Protein 4AWX (pdb70)

B-factor: mean 47.93, std 13.75, range [23.46, 94.05]

Structure (mmCIF, N/CA/C/O backbone):
data_4AWX
#
_entry.id   4AWX
#
_cell.length_a   59.690
_cell.length_b   59.690
_cell.length_c   141.140
_cell.angle_alpha   90.00
_cell.angle_beta   90.00
_cell.angle_gamma   90.00
#
_symmetry.space_group_name_H-M   'P 43'
#
loop_
_entity.id
_entity.type
_entity.pdbx_description
1 polymer 'FERROUS IRON TRANSPORT PROTEIN B'
2 polymer 'FERROUS IRON TRANSPORT PROTEIN C'
3 non-polymer 'SULFATE ION'
4 non-polymer 'NICKEL (II) ION'
5 water water
#
loop_
_atom_site.group_PDB
_atom_site.id
_atom_site.type_symbol
_atom_site.label_atom_id
_atom_site.label_alt_id
_atom_site.label_comp_id
_atom_site.label_asym_id
_atom_site.label_entity_id
_atom_site.label_seq_id
_atom_site.pdbx_PDB_ins_code
_atom_site.Cartn_x
_atom_site.Cartn_y
_atom_site.Cartn_z
_atom_site.occupancy
_atom_site.B_iso_or_equiv
_atom_site.auth_seq_id
_atom_site.auth_comp_id
_atom_site.auth_asym_id
_atom_site.auth_atom_id
_atom_site.pdbx_PDB_model_num
ATOM 1 N N . GLN A 1 2 ? -15.776 -19.933 -1.239 1.00 76.51 2 GLN A N 1
ATOM 2 C CA . GLN A 1 2 ? -14.913 -21.067 -0.802 1.00 75.42 2 GLN A CA 1
ATOM 3 C C . GLN A 1 2 ? -13.396 -20.837 -0.552 1.00 72.83 2 GLN A C 1
ATOM 4 O O . GLN A 1 2 ? -12.779 -21.668 0.116 1.00 72.68 2 GLN A O 1
ATOM 10 N N . LYS A 1 3 ? -12.791 -19.723 -0.997 1.00 69.64 3 LYS A N 1
ATOM 11 C CA . LYS A 1 3 ? -11.368 -19.500 -0.693 1.00 67.17 3 LYS A CA 1
ATOM 12 C C . LYS A 1 3 ? -11.082 -18.813 0.660 1.00 64.31 3 LYS A C 1
ATOM 13 O O . LYS A 1 3 ? -11.778 -17.876 1.105 1.00 63.66 3 LYS A O 1
ATOM 19 N N . LEU A 1 4 ? -10.044 -19.334 1.309 1.00 59.68 4 LEU A N 1
ATOM 20 C CA . LEU A 1 4 ? -9.603 -18.847 2.605 1.00 54.92 4 LEU A CA 1
ATOM 21 C C . LEU A 1 4 ? -8.086 -18.664 2.577 1.00 51.29 4 LEU A C 1
ATOM 22 O O . LEU A 1 4 ? -7.354 -19.563 2.155 1.00 49.36 4 LEU A O 1
ATOM 27 N N . THR A 1 5 ? -7.614 -17.497 2.997 1.00 48.49 5 THR A N 1
ATOM 28 C CA . THR A 1 5 ? -6.172 -17.255 3.027 1.00 45.35 5 THR A CA 1
ATOM 29 C C . THR A 1 5 ? -5.713 -17.324 4.476 1.00 43.01 5 THR A C 1
ATOM 30 O O . THR A 1 5 ? -6.254 -16.637 5.346 1.00 42.79 5 THR A O 1
ATOM 34 N N . VAL A 1 6 ? -4.727 -18.183 4.725 1.00 40.54 6 VAL A N 1
ATOM 35 C CA . VAL A 1 6 ? -4.185 -18.383 6.067 1.00 36.73 6 VAL A CA 1
ATOM 36 C C . VAL A 1 6 ? -2.689 -18.094 6.168 1.00 36.40 6 VAL A C 1
ATOM 37 O O . VAL A 1 6 ? -1.889 -18.594 5.377 1.00 34.40 6 VAL A O 1
ATOM 41 N N . GLY A 1 7 ? -2.324 -17.271 7.149 1.00 35.37 7 GLY A N 1
ATOM 42 C CA . GLY A 1 7 ? -0.928 -16.941 7.368 1.00 33.59 7 GLY A CA 1
ATOM 43 C C . GLY A 1 7 ? -0.355 -17.911 8.379 1.00 31.94 7 GLY A C 1
ATOM 44 O O . GLY A 1 7 ? -1.054 -18.306 9.303 1.00 32.94 7 GLY A O 1
ATOM 45 N N . LEU A 1 8 ? 0.899 -18.310 8.205 1.00 32.14 8 LEU A N 1
ATOM 46 C CA . LEU A 1 8 ? 1.540 -19.237 9.125 1.00 30.91 8 LEU A CA 1
ATOM 47 C C . LEU A 1 8 ? 2.701 -18.508 9.776 1.00 30.84 8 LEU A C 1
ATOM 48 O O . LEU A 1 8 ? 3.648 -18.119 9.095 1.00 31.33 8 LEU A O 1
ATOM 53 N N . ILE A 1 9 ? 2.639 -18.350 11.095 1.00 30.45 9 ILE A N 1
ATOM 54 C CA . ILE A 1 9 ? 3.659 -17.612 11.819 1.00 29.17 9 ILE A CA 1
ATOM 55 C C . ILE A 1 9 ? 4.108 -18.244 13.141 1.00 29.32 9 ILE A C 1
ATOM 56 O O . ILE A 1 9 ? 3.317 -18.845 13.868 1.00 29.52 9 ILE A O 1
ATOM 61 N N . GLY A 1 10 ? 5.391 -18.085 13.448 1.00 29.49 10 GLY A N 1
ATOM 62 C CA . GLY A 1 10 ? 5.938 -18.628 14.676 1.00 30.20 10 GLY A CA 1
ATOM 63 C C . GLY A 1 10 ? 7.394 -18.246 14.857 1.00 32.03 10 GLY A C 1
ATOM 64 O O . GLY A 1 10 ? 8.004 -17.681 13.949 1.00 30.77 10 GLY A O 1
ATOM 65 N N . ASN A 1 11 ? 7.942 -18.544 16.034 1.00 31.99 11 ASN A N 1
ATOM 66 C CA . ASN A 1 11 ? 9.334 -18.247 16.349 1.00 32.22 11 ASN A CA 1
ATOM 67 C C . ASN A 1 11 ? 10.224 -19.081 15.455 1.00 34.55 11 ASN A C 1
ATOM 68 O O . ASN A 1 11 ? 9.780 -20.070 14.874 1.00 32.16 11 ASN A O 1
ATOM 73 N N . PRO A 1 12 ? 11.499 -18.685 15.319 1.00 35.61 12 PRO A N 1
ATOM 74 C CA . PRO A 1 12 ? 12.403 -19.480 14.487 1.00 37.03 12 PRO A CA 1
ATOM 75 C C . PRO A 1 12 ? 12.603 -20.809 15.226 1.00 37.03 12 PRO A C 1
ATOM 76 O O . PRO A 1 12 ? 12.485 -20.859 16.451 1.00 34.62 12 PRO A O 1
ATOM 80 N N . ASN A 1 13 ? 12.881 -21.878 14.492 1.00 38.40 13 ASN A N 1
ATOM 81 C CA . ASN A 1 13 ? 13.129 -23.185 15.079 1.00 39.73 13 ASN A CA 1
ATOM 82 C C . ASN A 1 13 ? 11.919 -23.693 15.923 1.00 38.11 13 ASN A C 1
ATOM 83 O O . ASN A 1 13 ? 12.073 -24.240 17.009 1.00 38.65 13 ASN A O 1
ATOM 88 N N . SER A 1 14 ? 10.756 -23.536 15.366 1.00 39.31 14 SER A N 1
ATOM 89 C CA . SER A 1 14 ? 9.571 -23.979 16.073 1.00 38.54 14 SER A CA 1
ATOM 90 C C . SER A 1 14 ? 8.791 -25.051 15.308 1.00 38.57 14 SER A C 1
ATOM 91 O O . SER A 1 14 ? 7.757 -25.516 15.775 1.00 39.32 14 SER A O 1
ATOM 94 N N . GLY A 1 15 ? 9.319 -25.458 14.179 1.00 40.25 15 GLY A N 1
ATOM 95 C CA . GLY A 1 15 ? 8.681 -26.493 13.400 1.00 40.40 15 GLY A CA 1
ATOM 96 C C . GLY A 1 15 ? 7.729 -25.914 12.349 1.00 40.74 15 GLY A C 1
ATOM 97 O O . GLY A 1 15 ? 6.943 -26.646 11.761 1.00 40.02 15 GLY A O 1
ATOM 98 N N . LYS A 1 16 ? 7.840 -24.614 12.133 1.00 39.73 16 LYS A N 1
ATOM 99 C CA . LYS A 1 16 ? 6.975 -23.956 11.169 1.00 38.19 16 LYS A CA 1
ATOM 100 C C . LYS A 1 16 ? 7.137 -24.493 9.741 1.00 38.55 16 LYS A C 1
ATOM 101 O O . LYS A 1 16 ? 6.141 -24.713 9.050 1.00 36.22 16 LYS A O 1
ATOM 107 N N . THR A 1 17 ? 8.373 -24.711 9.296 1.00 39.13 17 THR A N 1
ATOM 108 C CA . THR A 1 17 ? 8.575 -25.215 7.939 1.00 40.19 17 THR A CA 1
ATOM 109 C C . THR A 1 17 ? 8.009 -26.622 7.767 1.00 41.09 17 THR A C 1
ATOM 110 O O . THR A 1 17 ? 7.342 -26.905 6.777 1.00 41.33 17 THR A O 1
ATOM 114 N N . THR A 1 18 ? 8.273 -27.496 8.734 1.00 40.81 18 THR A N 1
ATOM 115 C CA . THR A 1 18 ? 7.762 -28.857 8.690 1.00 40.87 18 THR A CA 1
ATOM 116 C C . THR A 1 18 ? 6.235 -28.840 8.571 1.00 39.66 18 THR A C 1
ATOM 117 O O . THR A 1 18 ? 5.652 -29.577 7.770 1.00 39.57 18 THR A O 1
ATOM 121 N N . LEU A 1 19 ? 5.587 -28.003 9.376 1.00 37.78 19 LEU A N 1
ATOM 122 C CA . LEU A 1 19 ? 4.134 -27.930 9.348 1.00 35.51 19 LEU A CA 1
ATOM 123 C C . LEU A 1 19 ? 3.670 -27.409 8.004 1.00 35.07 19 LEU A C 1
ATOM 124 O O . LEU A 1 19 ? 2.622 -27.814 7.503 1.00 34.19 19 LEU A O 1
ATOM 129 N N . PHE A 1 20 ? 4.460 -26.511 7.424 1.00 34.01 20 PHE A N 1
ATOM 130 C CA . PHE A 1 20 ? 4.126 -25.935 6.131 1.00 33.65 20 PHE A CA 1
ATOM 131 C C . PHE A 1 20 ? 4.155 -27.029 5.062 1.00 34.05 20 PHE A C 1
ATOM 132 O O . PHE A 1 20 ? 3.272 -27.092 4.211 1.00 32.74 20 PHE A O 1
ATOM 140 N N . ASN A 1 21 ? 5.170 -27.889 5.114 1.00 34.52 21 ASN A N 1
ATOM 141 C CA . ASN A 1 21 ? 5.284 -28.986 4.158 1.00 36.85 21 ASN A CA 1
ATOM 142 C C . ASN A 1 21 ? 4.131 -29.992 4.333 1.00 38.98 21 ASN A C 1
ATOM 143 O O . ASN A 1 21 ? 3.516 -30.436 3.356 1.00 38.54 21 ASN A O 1
ATOM 148 N N . GLN A 1 22 ? 3.824 -30.331 5.582 1.00 38.93 22 GLN A N 1
ATOM 149 C CA . GLN A 1 22 ? 2.764 -31.281 5.848 1.00 39.59 22 GLN A CA 1
ATOM 150 C C . GLN A 1 22 ? 1.416 -30.855 5.294 1.00 40.10 22 GLN A C 1
ATOM 151 O O . GLN A 1 22 ? 0.625 -31.690 4.848 1.00 41.90 22 GLN A O 1
ATOM 157 N N . LEU A 1 23 ? 1.147 -29.560 5.306 1.00 39.58 23 LEU A N 1
ATOM 158 C CA . LEU A 1 23 ? -0.135 -29.069 4.820 1.00 38.60 23 LEU A CA 1
ATOM 159 C C . LEU A 1 23 ? -0.233 -28.881 3.304 1.00 37.69 23 LEU A C 1
ATOM 160 O O . LEU A 1 23 ? -1.309 -29.025 2.731 1.00 37.81 23 LEU A O 1
ATOM 165 N N . THR A 1 24 ? 0.883 -28.569 2.658 1.00 35.88 24 THR A N 1
ATOM 166 C CA . THR A 1 24 ? 0.866 -28.310 1.225 1.00 36.75 24 THR A CA 1
ATOM 167 C C . THR A 1 24 ? 1.514 -29.359 0.317 1.00 37.66 24 THR A C 1
ATOM 168 O O . THR A 1 24 ? 1.062 -29.570 -0.807 1.00 37.71 24 THR A O 1
ATOM 172 N N . GLY A 1 25 ? 2.567 -30.009 0.805 1.00 38.81 25 GLY A N 1
ATOM 173 C CA . GLY A 1 25 ? 3.239 -31.020 0.012 1.00 41.11 25 GLY A CA 1
ATOM 174 C C . GLY A 1 25 ? 3.932 -30.458 -1.214 1.00 43.03 25 GLY A C 1
ATOM 175 O O . GLY A 1 25 ? 4.871 -29.656 -1.097 1.00 43.33 25 GLY A O 1
ATOM 176 N N . ALA A 1 26 ? 3.470 -30.873 -2.391 1.00 42.28 26 ALA A N 1
ATOM 177 C CA . ALA A 1 26 ? 4.066 -30.413 -3.636 1.00 43.82 26 ALA A CA 1
ATOM 178 C C . ALA A 1 26 ? 3.542 -29.040 -4.083 1.00 44.86 26 ALA A C 1
ATOM 179 O O . ALA A 1 26 ? 4.232 -28.312 -4.794 1.00 45.18 26 ALA A O 1
ATOM 181 N N . ARG A 1 27 ? 2.331 -28.689 -3.660 1.00 45.89 27 ARG A N 1
ATOM 182 C CA . ARG A 1 27 ? 1.714 -27.419 -4.050 1.00 47.72 27 ARG A CA 1
ATOM 183 C C . ARG A 1 27 ? 2.328 -26.177 -3.405 1.00 45.96 27 ARG A C 1
ATOM 184 O O . ARG A 1 27 ? 1.632 -25.462 -2.685 1.00 46.01 27 ARG A O 1
ATOM 192 N N . GLN A 1 28 ? 3.603 -25.911 -3.663 1.00 43.93 28 GLN A N 1
ATOM 193 C CA . GLN A 1 28 ? 4.263 -24.741 -3.095 1.00 43.87 28 GLN A CA 1
ATOM 194 C C . GLN A 1 28 ? 4.862 -23.874 -4.182 1.00 45.15 28 GLN A C 1
ATOM 195 O O . GLN A 1 28 ? 5.345 -24.386 -5.191 1.00 45.52 28 GLN A O 1
ATOM 201 N N . ARG A 1 29 ? 4.814 -22.559 -3.994 1.00 46.90 29 ARG A N 1
ATOM 202 C CA . ARG A 1 29 ? 5.407 -21.650 -4.966 1.00 48.75 29 ARG A CA 1
ATOM 203 C C . ARG A 1 29 ? 6.297 -20.672 -4.188 1.00 47.77 29 ARG A C 1
ATOM 204 O O . ARG A 1 29 ? 5.927 -20.189 -3.111 1.00 49.60 29 ARG A O 1
ATOM 212 N N . VAL A 1 30 ? 7.493 -20.424 -4.707 1.00 45.30 30 VAL A N 1
ATOM 213 C CA . VAL A 1 30 ? 8.447 -19.537 -4.051 1.00 42.45 30 VAL A CA 1
ATOM 214 C C . VAL A 1 30 ? 8.576 -18.250 -4.852 1.00 41.42 30 VAL A C 1
ATOM 215 O O . VAL A 1 30 ? 8.479 -18.257 -6.070 1.00 42.56 30 VAL A O 1
ATOM 219 N N . GLY A 1 31 ? 8.783 -17.144 -4.152 1.00 39.64 31 GLY A N 1
ATOM 220 C CA . GLY A 1 31 ? 8.934 -15.853 -4.795 1.00 36.81 31 GLY A CA 1
ATOM 221 C C . GLY A 1 31 ? 9.634 -14.969 -3.791 1.00 36.93 31 GLY A C 1
ATOM 222 O O . GLY A 1 31 ? 10.522 -15.425 -3.071 1.00 35.22 31 GLY A O 1
ATOM 223 N N . ASN A 1 32 ? 9.240 -13.706 -3.724 1.00 35.69 32 ASN A N 1
ATOM 224 C CA . ASN A 1 32 ? 9.849 -12.798 -2.763 1.00 35.40 32 ASN A CA 1
ATOM 225 C C . ASN A 1 32 ? 8.810 -11.808 -2.292 1.00 33.94 32 ASN A C 1
ATOM 226 O O . ASN A 1 32 ? 7.815 -11.583 -2.969 1.00 33.15 32 ASN A O 1
ATOM 231 N N . TRP A 1 33 ? 9.026 -11.253 -1.110 1.00 34.03 33 TRP A N 1
ATOM 232 C CA . TRP A 1 33 ? 8.113 -10.254 -0.572 1.00 34.40 33 TRP A CA 1
ATOM 233 C C . TRP A 1 33 ? 8.350 -8.985 -1.379 1.00 34.67 33 TRP A C 1
ATOM 234 O O . TRP A 1 33 ? 9.468 -8.477 -1.427 1.00 33.74 33 TRP A O 1
ATOM 245 N N . ALA A 1 34 ? 7.298 -8.506 -2.039 1.00 34.94 34 ALA A N 1
ATOM 246 C CA . ALA A 1 34 ? 7.377 -7.312 -2.875 1.00 35.76 34 ALA A CA 1
ATOM 247 C C . ALA A 1 34 ? 8.250 -6.196 -2.303 1.00 35.51 34 ALA A C 1
ATOM 248 O O . ALA A 1 34 ? 8.022 -5.721 -1.195 1.00 33.53 34 ALA A O 1
ATOM 250 N N . GLY A 1 35 ? 9.251 -5.791 -3.080 1.00 36.43 35 GLY A N 1
ATOM 251 C CA . GLY A 1 35 ? 10.137 -4.722 -2.665 1.00 37.83 35 GLY A CA 1
ATOM 252 C C . GLY A 1 35 ? 11.347 -5.123 -1.850 1.00 38.89 35 GLY A C 1
ATOM 253 O O . GLY A 1 35 ? 12.165 -4.268 -1.507 1.00 39.81 35 GLY A O 1
ATOM 254 N N . VAL A 1 36 ? 11.459 -6.402 -1.511 1.00 39.34 36 VAL A N 1
ATOM 255 C CA . VAL A 1 36 ? 12.613 -6.862 -0.747 1.00 40.04 36 VAL A CA 1
ATOM 256 C C . VAL A 1 36 ? 13.137 -8.187 -1.275 1.00 38.81 36 VAL A C 1
ATOM 257 O O . VAL A 1 36 ? 12.521 -8.821 -2.130 1.00 39.00 36 VAL A O 1
ATOM 261 N N . THR A 1 37 ? 14.285 -8.594 -0.753 1.00 37.72 37 THR A N 1
ATOM 262 C CA . THR A 1 37 ? 14.945 -9.816 -1.184 1.00 36.49 37 THR A CA 1
ATOM 263 C C . THR A 1 37 ? 14.504 -11.089 -0.467 1.00 36.40 37 THR A C 1
ATOM 264 O O . THR A 1 37 ? 14.652 -12.182 -1.004 1.00 36.95 37 THR A O 1
ATOM 268 N N . VAL A 1 38 ? 13.960 -10.953 0.739 1.00 37.13 38 VAL A N 1
ATOM 269 C CA . VAL A 1 38 ? 13.544 -12.123 1.500 1.00 35.59 38 VAL A CA 1
ATOM 270 C C . VAL A 1 38 ? 12.533 -12.965 0.747 1.00 35.05 38 VAL A C 1
ATOM 271 O O . VAL A 1 38 ? 11.592 -12.455 0.136 1.00 34.03 38 VAL A O 1
ATOM 275 N N . GLU A 1 39 ? 12.763 -14.270 0.803 1.00 34.77 39 GLU A N 1
ATOM 276 C CA . GLU A 1 39 ? 11.920 -15.242 0.137 1.00 34.13 39 GLU A CA 1
ATOM 277 C C . GLU A 1 39 ? 10.510 -15.268 0.712 1.00 32.87 39 GLU A C 1
ATOM 278 O O . GLU A 1 39 ? 10.316 -15.095 1.912 1.00 32.61 39 GLU A O 1
ATOM 284 N N . ARG A 1 40 ? 9.529 -15.471 -0.158 1.00 32.03 40 ARG A N 1
ATOM 285 C CA . ARG A 1 40 ? 8.142 -15.560 0.258 1.00 33.04 40 ARG A CA 1
ATOM 286 C C . ARG A 1 40 ? 7.612 -16.845 -0.352 1.00 35.09 40 ARG A C 1
ATOM 287 O O . ARG A 1 40 ? 7.495 -16.976 -1.573 1.00 35.61 40 ARG A O 1
ATOM 295 N N . LYS A 1 41 ? 7.289 -17.789 0.518 1.00 36.63 41 LYS A N 1
ATOM 296 C CA . LYS A 1 41 ? 6.801 -19.089 0.111 1.00 38.90 41 LYS A CA 1
ATOM 297 C C . LYS A 1 41 ? 5.306 -19.198 0.382 1.00 40.75 41 LYS A C 1
ATOM 298 O O . LYS A 1 41 ? 4.816 -18.808 1.450 1.00 41.76 41 LYS A O 1
ATOM 304 N N . GLU A 1 42 ? 4.590 -19.739 -0.598 1.00 41.52 42 GLU A N 1
ATOM 305 C CA . GLU A 1 42 ? 3.148 -19.863 -0.522 1.00 42.45 42 GLU A CA 1
ATOM 306 C C . GLU A 1 42 ? 2.730 -21.272 -0.952 1.00 43.10 42 GLU A C 1
ATOM 307 O O . GLU A 1 42 ? 3.413 -21.906 -1.757 1.00 42.92 42 GLU A O 1
ATOM 313 N N . GLY A 1 43 ? 1.617 -21.758 -0.410 1.00 43.67 43 GLY A N 1
ATOM 314 C CA . GLY A 1 43 ? 1.149 -23.092 -0.748 1.00 43.72 43 GLY A CA 1
ATOM 315 C C . GLY A 1 43 ? -0.366 -23.203 -0.766 1.00 44.28 43 GLY A C 1
ATOM 316 O O . GLY A 1 43 ? -1.061 -22.314 -0.278 1.00 43.31 43 GLY A O 1
ATOM 317 N N . ILE A 1 44 ? -0.874 -24.305 -1.312 1.00 45.01 44 ILE A N 1
ATOM 318 C CA . ILE A 1 44 ? -2.318 -24.532 -1.411 1.00 46.27 44 ILE A CA 1
ATOM 319 C C . ILE A 1 44 ? -2.745 -25.889 -0.866 1.00 46.91 44 ILE A C 1
ATOM 320 O O . ILE A 1 44 ? -2.014 -26.868 -0.992 1.00 46.91 44 ILE A O 1
ATOM 325 N N . PHE A 1 45 ? -3.933 -25.947 -0.271 1.00 47.09 45 PHE A N 1
ATOM 326 C CA . PHE A 1 45 ? -4.468 -27.211 0.223 1.00 47.85 45 PHE A CA 1
ATOM 327 C C . PHE A 1 45 ? -5.965 -27.087 0.482 1.00 48.26 45 PHE A C 1
ATOM 328 O O . PHE A 1 45 ? -6.509 -25.976 0.535 1.00 47.85 45 PHE A O 1
ATOM 336 N N . ALA A 1 46 ? -6.640 -28.222 0.628 1.00 49.73 46 ALA A N 1
ATOM 337 C CA . ALA A 1 46 ? -8.076 -28.192 0.845 1.00 52.06 46 ALA A CA 1
ATOM 338 C C . ALA A 1 46 ? -8.534 -28.689 2.207 1.00 53.61 46 ALA A C 1
ATOM 339 O O . ALA A 1 46 ? -7.895 -29.544 2.839 1.00 53.57 46 ALA A O 1
ATOM 341 N N . THR A 1 47 ? -9.642 -28.111 2.660 1.00 54.89 47 THR A N 1
ATOM 342 C CA . THR A 1 47 ? -10.266 -28.491 3.920 1.00 56.79 47 THR A CA 1
ATOM 343 C C . THR A 1 47 ? -11.653 -28.941 3.527 1.00 58.05 47 THR A C 1
ATOM 344 O O . THR A 1 47 ? -12.061 -28.783 2.373 1.00 58.24 47 THR A O 1
ATOM 348 N N . THR A 1 48 ? -12.392 -29.484 4.479 1.00 59.65 48 THR A N 1
ATOM 349 C CA . THR A 1 48 ? -13.716 -29.939 4.151 1.00 61.67 48 THR A CA 1
ATOM 350 C C . THR A 1 48 ? -14.767 -28.816 4.310 1.00 63.13 48 THR A C 1
ATOM 351 O O . THR A 1 48 ? -15.755 -28.902 5.066 1.00 64.59 48 THR A O 1
ATOM 355 N N . ASP A 1 49 ? -14.473 -27.751 3.549 1.00 63.19 49 ASP A N 1
ATOM 356 C CA . ASP A 1 49 ? -15.245 -26.502 3.388 1.00 62.00 49 ASP A CA 1
ATOM 357 C C . ASP A 1 49 ? -14.509 -25.532 2.476 1.00 60.84 49 ASP A C 1
ATOM 358 O O . ASP A 1 49 ? -15.130 -24.859 1.660 1.00 62.18 49 ASP A O 1
ATOM 363 N N . HIS A 1 50 ? -13.187 -25.459 2.634 1.00 59.94 50 HIS A N 1
ATOM 364 C CA . HIS A 1 50 ? -12.366 -24.446 1.963 1.00 57.47 50 HIS A CA 1
ATOM 365 C C . HIS A 1 50 ? -11.168 -24.794 1.074 1.00 55.79 50 HIS A C 1
ATOM 366 O O . HIS A 1 50 ? -10.538 -25.831 1.231 1.00 55.11 50 HIS A O 1
ATOM 373 N N . GLN A 1 51 ? -10.828 -23.893 0.158 1.00 53.93 51 GLN A N 1
ATOM 374 C CA . GLN A 1 51 ? -9.616 -24.085 -0.630 1.00 53.79 51 GLN A CA 1
ATOM 375 C C . GLN A 1 51 ? -8.690 -23.046 0.012 1.00 51.61 51 GLN A C 1
ATOM 376 O O . GLN A 1 51 ? -8.875 -21.831 -0.154 1.00 48.68 51 GLN A O 1
ATOM 382 N N . VAL A 1 52 ? -7.705 -23.537 0.754 1.00 49.87 52 VAL A N 1
ATOM 383 C CA . VAL A 1 52 ? -6.783 -22.678 1.481 1.00 47.65 52 VAL A CA 1
ATOM 384 C C . VAL A 1 52 ? -5.493 -22.292 0.781 1.00 45.15 52 VAL A C 1
ATOM 385 O O . VAL A 1 52 ? -4.819 -23.126 0.185 1.00 45.63 52 VAL A O 1
ATOM 389 N N . THR A 1 53 ? -5.159 -21.012 0.856 1.00 42.57 53 THR A N 1
ATOM 390 C CA . THR A 1 53 ? -3.900 -20.527 0.323 1.00 40.33 53 THR A CA 1
ATOM 391 C C . THR A 1 53 ? -3.141 -20.280 1.622 1.00 39.21 53 THR A C 1
ATOM 392 O O . THR A 1 53 ? -3.617 -19.545 2.498 1.00 38.70 53 THR A O 1
ATOM 396 N N . LEU A 1 54 ? -1.990 -20.929 1.765 1.00 37.07 54 LEU A N 1
ATOM 397 C CA . LEU A 1 54 ? -1.191 -20.811 2.972 1.00 35.10 54 LEU A CA 1
ATOM 398 C C . LEU A 1 54 ? 0.059 -19.978 2.725 1.00 35.14 54 LEU A C 1
ATOM 399 O O . LEU A 1 54 ? 0.943 -20.378 1.971 1.00 35.37 54 LEU A O 1
ATOM 404 N N . VAL A 1 55 ? 0.129 -18.817 3.366 1.00 34.28 55 VAL A N 1
ATOM 405 C CA . VAL A 1 55 ? 1.279 -17.933 3.212 1.00 33.44 55 VAL A CA 1
ATOM 406 C C . VAL A 1 55 ? 2.233 -18.087 4.397 1.00 34.43 55 VAL A C 1
ATOM 407 O O . VAL A 1 55 ? 1.860 -17.863 5.548 1.00 33.98 55 VAL A O 1
ATOM 411 N N . ASP A 1 56 ? 3.464 -18.487 4.103 1.00 34.33 56 ASP A N 1
ATOM 412 C CA . ASP A 1 56 ? 4.465 -18.663 5.144 1.00 35.33 56 ASP A CA 1
ATOM 413 C C . ASP A 1 56 ? 5.063 -17.307 5.485 1.00 34.22 56 ASP A C 1
ATOM 414 O O . ASP A 1 56 ? 5.451 -16.547 4.600 1.00 34.72 56 ASP A O 1
ATOM 419 N N . LEU A 1 57 ? 5.092 -16.987 6.769 1.00 32.68 57 LEU A N 1
ATOM 420 C CA . LEU A 1 57 ? 5.674 -15.733 7.202 1.00 33.78 57 LEU A CA 1
ATOM 421 C C . LEU A 1 57 ? 7.015 -16.133 7.808 1.00 34.20 57 LEU A C 1
ATOM 422 O O . LEU A 1 57 ? 7.152 -17.215 8.368 1.00 34.26 57 LEU A O 1
ATOM 427 N N . PRO A 1 58 ? 8.031 -15.275 7.677 1.00 34.95 58 PRO A N 1
ATOM 428 C CA . PRO A 1 58 ? 9.352 -15.588 8.229 1.00 34.34 58 PRO A CA 1
ATOM 429 C C . PRO A 1 58 ? 9.356 -15.770 9.750 1.00 34.47 58 PRO A C 1
ATOM 430 O O . PRO A 1 58 ? 8.622 -15.089 10.463 1.00 34.78 58 PRO A O 1
ATOM 434 N N . GLY A 1 59 ? 10.190 -16.693 10.226 1.00 33.12 59 GLY A N 1
ATOM 435 C CA . GLY A 1 59 ? 10.295 -16.959 11.645 1.00 31.72 59 GLY A CA 1
ATOM 436 C C . GLY A 1 59 ? 10.558 -15.665 12.374 1.00 33.81 59 GLY A C 1
ATOM 437 O O . GLY A 1 59 ? 11.420 -14.885 11.983 1.00 34.17 59 GLY A O 1
ATOM 438 N N . THR A 1 60 ? 9.830 -15.436 13.455 1.00 34.63 60 THR A N 1
ATOM 439 C CA . THR A 1 60 ? 9.992 -14.190 14.174 1.00 35.96 60 THR A CA 1
ATOM 440 C C . THR A 1 60 ? 9.674 -14.346 15.660 1.00 35.71 60 THR A C 1
ATOM 441 O O . THR A 1 60 ? 8.739 -15.054 16.031 1.00 37.44 60 THR A O 1
ATOM 445 N N . TYR A 1 61 ? 10.465 -13.696 16.505 1.00 34.62 61 TYR A N 1
ATOM 446 C CA . TYR A 1 61 ? 10.250 -13.765 17.944 1.00 33.80 61 TYR A CA 1
ATOM 447 C C . TYR A 1 61 ? 9.170 -12.788 18.405 1.00 33.85 61 TYR A C 1
ATOM 448 O O . TYR A 1 61 ? 8.585 -12.956 19.473 1.00 33.50 61 TYR A O 1
ATOM 457 N N . SER A 1 62 ? 8.911 -11.764 17.599 1.00 32.76 62 SER A N 1
ATOM 458 C CA . SER A 1 62 ? 7.897 -10.779 17.929 1.00 33.43 62 SER A CA 1
ATOM 459 C C . SER A 1 62 ? 7.498 -9.970 16.704 1.00 33.94 62 SER A C 1
ATOM 460 O O . SER A 1 62 ? 8.020 -10.180 15.614 1.00 35.56 62 SER A O 1
ATOM 463 N N . LEU A 1 63 ? 6.565 -9.048 16.894 1.00 34.75 63 LEU A N 1
ATOM 464 C CA . LEU A 1 63 ? 6.080 -8.197 15.822 1.00 34.00 63 LEU A CA 1
ATOM 465 C C . LEU A 1 63 ? 6.687 -6.810 15.985 1.00 34.24 63 LEU A C 1
ATOM 466 O O . LEU A 1 63 ? 6.321 -5.870 15.287 1.00 37.11 63 LEU A O 1
ATOM 471 N N . THR A 1 64 ? 7.631 -6.695 16.912 1.00 35.82 64 THR A N 1
ATOM 472 C CA . THR A 1 64 ? 8.284 -5.423 17.209 1.00 36.19 64 THR A CA 1
ATOM 473 C C . THR A 1 64 ? 9.638 -5.224 16.512 1.00 36.97 64 THR A C 1
ATOM 474 O O . THR A 1 64 ? 10.548 -6.023 16.659 1.00 36.86 64 THR A O 1
ATOM 478 N N . THR A 1 65 ? 9.754 -4.146 15.746 1.00 37.91 65 THR A N 1
ATOM 479 C CA . THR A 1 65 ? 10.991 -3.840 15.039 1.00 40.41 65 THR A CA 1
ATOM 480 C C . THR A 1 65 ? 11.673 -2.685 15.766 1.00 41.89 65 THR A C 1
ATOM 481 O O . THR A 1 65 ? 11.196 -1.545 15.754 1.00 39.07 65 THR A O 1
ATOM 485 N N . ILE A 1 66 ? 12.782 -3.003 16.421 1.00 43.34 66 ILE A N 1
ATOM 486 C CA . ILE A 1 66 ? 13.540 -2.012 17.185 1.00 45.69 66 ILE A CA 1
ATOM 487 C C . ILE A 1 66 ? 14.525 -1.314 16.256 1.00 45.88 66 ILE A C 1
ATOM 488 O O . ILE A 1 66 ? 15.210 -1.950 15.474 1.00 47.07 66 ILE A O 1
ATOM 493 N N . THR A 1 70 ? 20.201 -6.869 10.357 1.00 72.50 70 THR A N 1
ATOM 494 C CA . THR A 1 70 ? 19.074 -6.029 10.655 1.00 73.11 70 THR A CA 1
ATOM 495 C C . THR A 1 70 ? 17.923 -6.868 10.101 1.00 71.26 70 THR A C 1
ATOM 496 O O . THR A 1 70 ? 17.837 -7.161 8.889 1.00 72.50 70 THR A O 1
ATOM 500 N N . SER A 1 71 ? 17.083 -7.342 11.015 1.00 67.42 71 SER A N 1
ATOM 501 C CA . SER A 1 71 ? 16.045 -8.235 10.571 1.00 62.95 71 SER A CA 1
ATOM 502 C C . SER A 1 71 ? 14.792 -7.599 10.079 1.00 60.05 71 SER A C 1
ATOM 503 O O . SER A 1 71 ? 14.231 -6.676 10.675 1.00 60.39 71 SER A O 1
ATOM 506 N N . LEU A 1 72 ? 14.385 -8.115 8.937 1.00 57.42 72 LEU A N 1
ATOM 507 C CA . LEU A 1 72 ? 13.192 -7.670 8.276 1.00 53.71 72 LEU A CA 1
ATOM 508 C C . LEU A 1 72 ? 12.024 -8.518 8.728 1.00 51.00 72 LEU A C 1
ATOM 509 O O . LEU A 1 72 ? 10.880 -8.119 8.570 1.00 51.16 72 LEU A O 1
ATOM 514 N N . ASP A 1 73 ? 12.313 -9.685 9.292 1.00 47.61 73 ASP A N 1
ATOM 515 C CA . ASP A 1 73 ? 11.267 -10.605 9.710 1.00 45.73 73 ASP A CA 1
ATOM 516 C C . ASP A 1 73 ? 10.082 -10.046 10.507 1.00 43.72 73 ASP A C 1
ATOM 517 O O . ASP A 1 73 ? 8.932 -10.254 10.120 1.00 39.75 73 ASP A O 1
ATOM 522 N N . GLU A 1 74 ? 10.347 -9.345 11.607 1.00 42.65 74 GLU A N 1
ATOM 523 C CA . GLU A 1 74 ? 9.271 -8.775 12.417 1.00 41.53 74 GLU A CA 1
ATOM 524 C C . GLU A 1 74 ? 8.452 -7.802 11.588 1.00 39.18 74 GLU A C 1
ATOM 525 O O . GLU A 1 74 ? 7.228 -7.750 11.691 1.00 36.45 74 GLU A O 1
ATOM 531 N N . GLN A 1 75 ? 9.156 -7.034 10.768 1.00 38.23 75 GLN A N 1
ATOM 532 C CA . GLN A 1 75 ? 8.568 -6.032 9.884 1.00 38.71 75 GLN A CA 1
ATOM 533 C C . GLN A 1 75 ? 7.670 -6.649 8.813 1.00 35.97 75 GLN A C 1
ATOM 534 O O . GLN A 1 75 ? 6.537 -6.218 8.608 1.00 35.13 75 GLN A O 1
ATOM 540 N N . ILE A 1 76 ? 8.189 -7.656 8.124 1.00 34.11 76 ILE A N 1
ATOM 541 C CA . ILE A 1 76 ? 7.430 -8.341 7.085 1.00 33.44 76 ILE A CA 1
ATOM 542 C C . ILE A 1 76 ? 6.164 -8.944 7.685 1.00 32.27 76 ILE A C 1
ATOM 543 O O . ILE A 1 76 ? 5.069 -8.716 7.186 1.00 29.99 76 ILE A O 1
ATOM 548 N N . ALA A 1 77 ? 6.336 -9.706 8.762 1.00 32.37 77 ALA A N 1
ATOM 549 C CA . ALA A 1 77 ? 5.222 -10.362 9.446 1.00 32.76 77 ALA A CA 1
ATOM 550 C C . ALA A 1 77 ? 4.171 -9.363 9.906 1.00 32.50 77 ALA A C 1
ATOM 551 O O . ALA A 1 77 ? 2.974 -9.554 9.693 1.00 31.66 77 ALA A O 1
ATOM 553 N N . CYS A 1 78 ? 4.636 -8.290 10.532 1.00 33.00 78 CYS A N 1
ATOM 554 C CA . CYS A 1 78 ? 3.764 -7.244 11.031 1.00 34.32 78 CYS A CA 1
ATOM 555 C C . CYS A 1 78 ? 3.026 -6.552 9.884 1.00 33.19 78 CYS A C 1
ATOM 556 O O . CYS A 1 78 ? 1.817 -6.336 9.955 1.00 32.28 78 CYS A O 1
ATOM 559 N N . HIS A 1 79 ? 3.760 -6.207 8.826 1.00 31.14 79 HIS A N 1
ATOM 560 C CA . HIS A 1 79 ? 3.165 -5.544 7.668 1.00 31.47 79 HIS A CA 1
ATOM 561 C C . HIS A 1 79 ? 2.115 -6.435 7.026 1.00 31.70 79 HIS A C 1
ATOM 562 O O . HIS A 1 79 ? 1.032 -5.971 6.688 1.00 31.95 79 HIS A O 1
ATOM 569 N N . TYR A 1 80 ? 2.428 -7.718 6.872 1.00 30.83 80 TYR A N 1
ATOM 570 C CA . TYR A 1 80 ? 1.498 -8.647 6.267 1.00 32.24 80 TYR A CA 1
ATOM 571 C C . TYR A 1 80 ? 0.225 -8.832 7.099 1.00 34.41 80 TYR A C 1
ATOM 572 O O . TYR A 1 80 ? -0.888 -8.857 6.564 1.00 34.15 80 TYR A O 1
ATOM 581 N N . ILE A 1 81 ? 0.399 -8.978 8.406 1.00 35.06 81 ILE A N 1
ATOM 582 C CA . ILE A 1 81 ? -0.718 -9.163 9.311 1.00 38.28 81 ILE A CA 1
ATOM 583 C C . ILE A 1 81 ? -1.649 -7.959 9.272 1.00 38.68 81 ILE A C 1
ATOM 584 O O . ILE A 1 81 ? -2.869 -8.110 9.235 1.00 37.61 81 ILE A O 1
ATOM 589 N N . LEU A 1 82 ? -1.060 -6.768 9.261 1.00 39.45 82 LEU A N 1
ATOM 590 C CA . LEU A 1 82 ? -1.829 -5.531 9.239 1.00 40.42 82 LEU A CA 1
ATOM 591 C C . LEU A 1 82 ? -2.554 -5.271 7.934 1.00 41.38 82 LEU A C 1
ATOM 592 O O . LEU A 1 82 ? -3.542 -4.548 7.921 1.00 42.70 82 LEU A O 1
ATOM 597 N N . SER A 1 83 ? -2.081 -5.868 6.845 1.00 41.51 83 SER A N 1
ATOM 598 C CA . SER A 1 83 ? -2.685 -5.659 5.536 1.00 40.06 83 SER A CA 1
ATOM 599 C C . SER A 1 83 ? -4.094 -6.224 5.374 1.00 40.30 83 SER A C 1
ATOM 600 O O . SER A 1 83 ? -4.866 -5.742 4.545 1.00 41.07 83 SER A O 1
ATOM 603 N N . GLY A 1 84 ? -4.433 -7.246 6.145 1.00 41.50 84 GLY A N 1
ATOM 604 C CA . GLY A 1 84 ? -5.765 -7.821 6.024 1.00 42.06 84 GLY A CA 1
ATOM 605 C C . GLY A 1 84 ? -5.918 -8.864 4.924 1.00 43.02 84 GLY A C 1
ATOM 606 O O . GLY A 1 84 ? -7.034 -9.310 4.656 1.00 43.70 84 GLY A O 1
ATOM 607 N N . ASP A 1 85 ? -4.810 -9.257 4.296 1.00 42.96 85 ASP A N 1
ATOM 608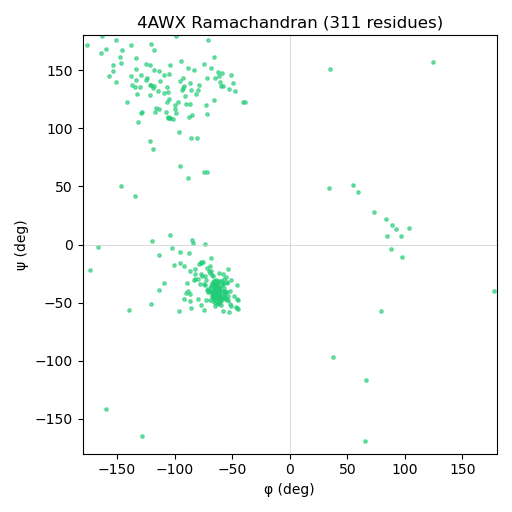 C CA . ASP A 1 85 ? -4.830 -10.263 3.226 1.00 43.59 85 ASP A CA 1
ATOM 609 C C . ASP A 1 85 ? -5.217 -11.645 3.767 1.00 42.60 85 ASP A C 1
ATOM 610 O O . ASP A 1 85 ? -5.854 -12.439 3.082 1.00 43.10 85 ASP A O 1
ATOM 615 N N . ALA A 1 86 ? -4.822 -11.930 4.998 1.00 43.05 86 ALA A N 1
ATOM 616 C CA . ALA A 1 86 ? -5.134 -13.211 5.614 1.00 43.60 86 ALA A CA 1
ATOM 617 C C . ALA A 1 86 ? -6.446 -13.130 6.398 1.00 43.20 86 ALA A C 1
ATOM 618 O O . ALA A 1 86 ? -6.689 -12.161 7.113 1.00 43.21 86 ALA A O 1
ATOM 620 N N . ASP A 1 87 ? -7.292 -14.144 6.252 1.00 42.58 87 ASP A N 1
ATOM 621 C CA . ASP A 1 87 ? -8.569 -14.182 6.972 1.00 42.09 87 ASP A CA 1
ATOM 622 C C . ASP A 1 87 ? -8.299 -14.652 8.389 1.00 40.74 87 ASP A C 1
ATOM 623 O O . ASP A 1 87 ? -9.016 -14.309 9.334 1.00 39.17 87 ASP A O 1
ATOM 628 N N . MET A 1 88 ? -7.261 -15.466 8.524 1.00 39.58 88 MET A N 1
ATOM 629 C CA . MET A 1 88 ? -6.882 -15.984 9.819 1.00 38.64 88 MET A CA 1
ATOM 630 C C . MET A 1 88 ? -5.439 -16.462 9.828 1.00 36.01 88 MET A C 1
ATOM 631 O O . MET A 1 88 ? -4.794 -16.582 8.789 1.00 36.01 88 MET A O 1
ATOM 636 N N . LEU A 1 89 ? -4.937 -16.724 11.021 1.00 35.19 89 LEU A N 1
ATOM 637 C CA . LEU A 1 89 ? -3.562 -17.152 11.196 1.00 34.70 89 LEU A CA 1
ATOM 638 C C . LEU A 1 89 ? -3.412 -18.507 11.884 1.00 35.18 89 LEU A C 1
ATOM 639 O O . LEU A 1 89 ? -4.288 -18.945 12.621 1.00 36.15 89 LEU A O 1
ATOM 644 N N . ILE A 1 90 ? -2.306 -19.181 11.612 1.00 33.41 90 ILE A N 1
ATOM 645 C CA . ILE A 1 90 ? -2.002 -20.410 12.322 1.00 31.51 90 ILE A CA 1
ATOM 646 C C . ILE A 1 90 ? -0.719 -19.999 13.018 1.00 30.22 90 ILE A C 1
ATOM 647 O O . ILE A 1 90 ? 0.276 -19.697 12.356 1.00 28.52 90 ILE A O 1
ATOM 652 N N . ASN A 1 91 ? -0.759 -19.931 14.345 1.00 28.72 91 ASN A N 1
ATOM 653 C CA . ASN A 1 91 ? 0.414 -19.571 15.123 1.00 29.14 91 ASN A CA 1
ATOM 654 C C . ASN A 1 91 ? 1.022 -20.866 15.633 1.00 29.18 91 ASN A C 1
ATOM 655 O O . ASN A 1 91 ? 0.431 -21.570 16.439 1.00 29.53 91 ASN A O 1
ATOM 660 N N . VAL A 1 92 ? 2.211 -21.183 15.137 1.00 31.89 92 VAL A N 1
ATOM 661 C CA . VAL A 1 92 ? 2.901 -22.401 15.535 1.00 33.90 92 VAL A CA 1
ATOM 662 C C . VAL A 1 92 ? 3.709 -22.137 16.791 1.00 33.62 92 VAL A C 1
ATOM 663 O O . VAL A 1 92 ? 4.583 -21.280 16.810 1.00 34.73 92 VAL A O 1
ATOM 667 N N . VAL A 1 93 ? 3.404 -22.896 17.837 1.00 35.73 93 VAL A N 1
ATOM 668 C CA . VAL A 1 93 ? 4.057 -22.738 19.123 1.00 35.05 93 VAL A CA 1
ATOM 669 C C . VAL A 1 93 ? 4.765 -23.985 19.639 1.00 37.27 93 VAL A C 1
ATOM 670 O O . VAL A 1 93 ? 4.256 -25.104 19.539 1.00 36.75 93 VAL A O 1
ATOM 674 N N . ASP A 1 94 ? 5.956 -23.781 20.185 1.00 36.93 94 ASP A N 1
ATOM 675 C CA . ASP A 1 94 ? 6.742 -24.871 20.747 1.00 38.01 94 ASP A CA 1
ATOM 676 C C . ASP A 1 94 ? 6.302 -25.042 22.205 1.00 37.73 94 ASP A C 1
ATOM 677 O O . ASP A 1 94 ? 6.579 -24.190 23.054 1.00 36.71 94 ASP A O 1
ATOM 682 N N . ALA A 1 95 ? 5.607 -26.139 22.488 1.00 38.03 95 ALA A N 1
ATOM 683 C CA . ALA A 1 95 ? 5.109 -26.419 23.837 1.00 38.69 95 ALA A CA 1
ATOM 684 C C . ALA A 1 95 ? 6.202 -26.470 24.908 1.00 39.91 95 ALA A C 1
ATOM 685 O O . ALA A 1 95 ? 5.941 -26.214 26.081 1.00 41.21 95 ALA A O 1
ATOM 687 N N . SER A 1 96 ? 7.428 -26.786 24.514 1.00 40.12 96 SER A N 1
ATOM 688 C CA . SER A 1 96 ? 8.509 -26.861 25.476 1.00 40.17 96 SER A CA 1
ATOM 689 C C . SER A 1 96 ? 9.164 -25.519 25.760 1.00 41.06 96 SER A C 1
ATOM 690 O O . SER A 1 96 ? 10.151 -25.465 26.497 1.00 41.90 96 SER A O 1
ATOM 693 N N . ASN A 1 97 ? 8.636 -24.442 25.183 1.00 40.51 97 ASN A N 1
ATOM 694 C CA . ASN A 1 97 ? 9.185 -23.105 25.418 1.00 41.97 97 ASN A CA 1
ATOM 695 C C . ASN A 1 97 ? 8.120 -22.021 25.401 1.00 40.12 97 ASN A C 1
ATOM 696 O O . ASN A 1 97 ? 8.277 -21.013 24.720 1.00 40.03 97 ASN A O 1
ATOM 701 N N . LEU A 1 98 ? 7.050 -22.215 26.162 1.00 37.05 98 LEU A N 1
ATOM 702 C CA . LEU A 1 98 ? 5.968 -21.247 26.182 1.00 34.68 98 LEU A CA 1
ATOM 703 C C . LEU A 1 98 ? 6.366 -19.850 26.641 1.00 35.29 98 LEU A C 1
ATOM 704 O O . LEU A 1 98 ? 5.796 -18.859 26.177 1.00 32.38 98 LEU A O 1
ATOM 709 N N . GLU A 1 99 ? 7.345 -19.768 27.536 1.00 34.02 99 GLU A N 1
ATOM 710 C CA . GLU A 1 99 ? 7.790 -18.480 28.053 1.00 33.89 99 GLU A CA 1
ATOM 711 C C . GLU A 1 99 ? 8.361 -17.574 26.957 1.00 34.68 99 GLU A C 1
ATOM 712 O O . GLU A 1 99 ? 8.249 -16.344 27.031 1.00 32.49 99 GLU A O 1
ATOM 718 N N . ARG A 1 100 ? 8.969 -18.182 25.944 1.00 34.94 100 ARG A N 1
ATOM 719 C CA . ARG A 1 100 ? 9.536 -17.428 24.837 1.00 37.08 100 ARG A CA 1
ATOM 720 C C . ARG A 1 100 ? 8.505 -17.277 23.717 1.00 34.45 100 ARG A C 1
ATOM 721 O O . ARG A 1 100 ? 8.295 -16.185 23.208 1.00 34.81 100 ARG A O 1
ATOM 729 N N . ASN A 1 101 ? 7.845 -18.372 23.363 1.00 31.09 101 ASN A N 1
ATOM 730 C CA . ASN A 1 101 ? 6.847 -18.381 22.286 1.00 29.70 101 ASN A CA 1
ATOM 731 C C . ASN A 1 101 ? 5.590 -17.516 22.458 1.00 27.73 101 ASN A C 1
ATOM 732 O O . ASN A 1 101 ? 5.093 -16.943 21.493 1.00 24.75 101 ASN A O 1
ATOM 737 N N . LEU A 1 102 ? 5.070 -17.424 23.678 1.00 26.94 102 LEU A N 1
ATOM 738 C CA . LEU A 1 102 ? 3.845 -16.656 23.901 1.00 27.54 102 LEU A CA 1
ATOM 739 C C . LEU A 1 102 ? 3.911 -15.141 23.733 1.00 28.50 102 LEU A C 1
ATOM 740 O O . LEU A 1 102 ? 2.879 -14.482 23.704 1.00 28.11 102 LEU A O 1
ATOM 745 N N . TYR A 1 103 ? 5.105 -14.578 23.622 1.00 28.01 103 TYR A N 1
ATOM 746 C CA . TYR A 1 103 ? 5.194 -13.148 23.424 1.00 29.27 103 TYR A CA 1
ATOM 747 C C . TYR A 1 103 ? 4.583 -12.804 22.057 1.00 29.66 103 TYR A C 1
ATOM 748 O O . TYR A 1 103 ? 3.798 -11.871 21.948 1.00 28.44 103 TYR A O 1
ATOM 757 N N . LEU A 1 104 ? 4.956 -13.560 21.025 1.00 27.96 104 LEU A N 1
ATOM 758 C CA . LEU A 1 104 ? 4.427 -13.342 19.690 1.00 27.42 104 LEU A CA 1
ATOM 759 C C . LEU A 1 104 ? 2.930 -13.637 19.711 1.00 28.45 104 LEU A C 1
ATOM 760 O O . LEU A 1 104 ? 2.126 -12.871 19.172 1.00 28.10 104 LEU A O 1
ATOM 765 N N . THR A 1 105 ? 2.560 -14.740 20.350 1.00 24.93 105 THR A N 1
ATOM 766 C CA . THR A 1 105 ? 1.166 -15.149 20.439 1.00 26.76 105 THR A CA 1
ATOM 767 C C . THR A 1 105 ? 0.280 -14.045 21.010 1.00 26.76 105 THR A C 1
ATOM 768 O O . THR A 1 105 ? -0.782 -13.743 20.468 1.00 29.19 105 THR A O 1
ATOM 772 N N . LEU A 1 106 ? 0.722 -13.454 22.112 1.00 26.73 106 LEU A N 1
ATOM 773 C CA . LEU A 1 106 ? -0.025 -12.389 22.771 1.00 27.93 106 LEU A CA 1
ATOM 774 C C . LEU A 1 106 ? -0.183 -11.171 21.859 1.00 27.50 106 LEU A C 1
ATOM 775 O O . LEU A 1 106 ? -1.254 -10.565 21.802 1.00 26.94 106 LEU A O 1
ATOM 780 N N . GLN A 1 107 ? 0.884 -10.824 21.142 1.00 27.14 107 GLN A N 1
ATOM 781 C CA . GLN A 1 107 ? 0.852 -9.696 20.210 1.00 27.30 107 GLN A CA 1
ATOM 782 C C . GLN A 1 107 ? -0.187 -9.919 19.117 1.00 27.60 107 GLN A C 1
ATOM 783 O O . GLN A 1 107 ? -0.845 -8.977 18.685 1.00 27.12 107 GLN A O 1
ATOM 789 N N . LEU A 1 108 ? -0.324 -11.165 18.666 1.00 26.93 108 LEU A N 1
ATOM 790 C CA . LEU A 1 108 ? -1.279 -11.481 17.620 1.00 28.24 108 LEU A CA 1
ATOM 791 C C . LEU A 1 108 ? -2.700 -11.432 18.164 1.00 28.53 108 LEU A C 1
ATOM 792 O O .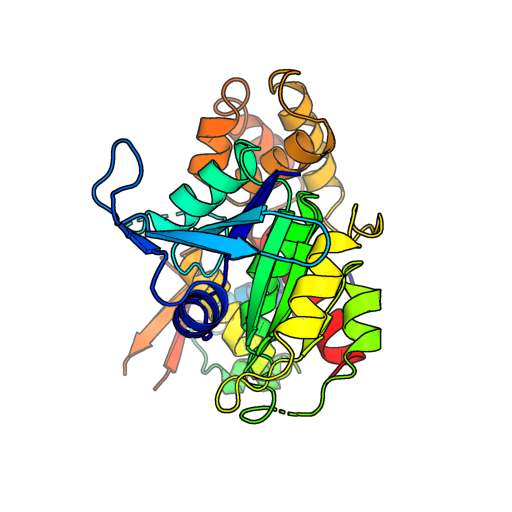 LEU A 1 108 ? -3.580 -10.835 17.566 1.00 31.06 108 LEU A O 1
ATOM 797 N N . LEU A 1 109 ? -2.917 -12.064 19.305 1.00 29.72 109 LEU A N 1
ATOM 798 C CA . LEU A 1 109 ? -4.240 -12.101 19.905 1.00 30.64 109 LEU A CA 1
ATOM 799 C C . LEU A 1 109 ? -4.721 -10.727 20.325 1.00 32.20 109 LEU A C 1
ATOM 800 O O . LEU A 1 109 ? -5.904 -10.447 20.237 1.00 34.48 109 LEU A O 1
ATOM 805 N N . GLU A 1 110 ? -3.815 -9.868 20.775 1.00 33.01 110 GLU A N 1
ATOM 806 C CA . GLU A 1 110 ? -4.213 -8.526 21.186 1.00 35.19 110 GLU A CA 1
ATOM 807 C C . GLU A 1 110 ? -4.656 -7.740 19.965 1.00 35.20 110 GLU A C 1
ATOM 808 O O . GLU A 1 110 ? -5.578 -6.934 20.032 1.00 36.73 110 GLU A O 1
ATOM 814 N N . LEU A 1 111 ? -3.973 -7.986 18.851 1.00 37.66 111 LEU A N 1
ATOM 815 C CA . LEU A 1 111 ? -4.250 -7.312 17.595 1.00 39.03 111 LEU A CA 1
ATOM 816 C C . LEU A 1 111 ? -5.649 -7.680 17.115 1.00 39.50 111 LEU A C 1
ATOM 817 O O . LEU A 1 111 ? -6.323 -6.884 16.460 1.00 39.22 111 LEU A O 1
ATOM 822 N N . GLY A 1 112 ? -6.083 -8.891 17.449 1.00 39.42 112 GLY A N 1
ATOM 823 C CA . GLY A 1 112 ? -7.428 -9.317 17.103 1.00 39.34 112 GLY A CA 1
ATOM 824 C C . GLY A 1 112 ? -7.685 -10.137 15.860 1.00 38.79 112 GLY A C 1
ATOM 825 O O . GLY A 1 112 ? -8.839 -10.376 15.519 1.00 39.01 112 GLY A O 1
ATOM 826 N N . ILE A 1 113 ? -6.639 -10.575 15.177 1.00 37.82 113 ILE A N 1
ATOM 827 C CA . ILE A 1 113 ? -6.837 -11.374 13.978 1.00 36.69 113 ILE A CA 1
ATOM 828 C C . ILE A 1 113 ? -7.144 -12.800 14.425 1.00 35.53 113 ILE A C 1
ATOM 829 O O . ILE A 1 113 ? -6.472 -13.327 15.309 1.00 35.31 113 ILE A O 1
ATOM 834 N N . PRO A 1 114 ? -8.190 -13.425 13.850 1.00 36.59 114 PRO A N 1
ATOM 835 C CA . PRO A 1 114 ? -8.599 -14.802 14.178 1.00 37.06 114 PRO A CA 1
ATOM 836 C C . PRO A 1 114 ? -7.389 -15.738 14.183 1.00 38.27 114 PRO A C 1
ATOM 837 O O . PRO A 1 114 ? -6.595 -15.722 13.249 1.00 38.99 114 PRO A O 1
ATOM 841 N N . CYS A 1 115 ? -7.253 -16.554 15.220 1.00 38.97 115 CYS A N 1
ATOM 842 C CA . CYS A 1 115 ? -6.108 -17.457 15.326 1.00 41.46 115 CYS A CA 1
ATOM 843 C C . CYS A 1 115 ? -6.414 -18.883 15.714 1.00 41.26 115 CYS A C 1
ATOM 844 O O . CYS A 1 115 ? -7.459 -19.187 16.284 1.00 42.66 115 CYS A O 1
ATOM 847 N N . VAL A 1 116 ? -5.459 -19.749 15.406 1.00 39.98 116 VAL A N 1
ATOM 848 C CA . VAL A 1 116 ? -5.515 -21.142 15.789 1.00 38.76 116 VAL A CA 1
ATOM 849 C C . VAL A 1 116 ? -4.072 -21.425 16.139 1.00 38.41 116 VAL A C 1
ATOM 850 O O . VAL A 1 116 ? -3.182 -21.197 15.326 1.00 37.79 116 VAL A O 1
ATOM 854 N N . VAL A 1 117 ? -3.840 -21.880 17.360 1.00 36.76 117 VAL A N 1
ATOM 855 C CA . VAL A 1 117 ? -2.499 -22.203 17.788 1.00 35.85 117 VAL A CA 1
ATOM 856 C C . VAL A 1 117 ? -2.247 -23.673 17.484 1.00 38.22 117 VAL A C 1
ATOM 857 O O . VAL A 1 117 ? -3.051 -24.539 17.830 1.00 38.57 117 VAL A O 1
ATOM 861 N N . ALA A 1 118 ? -1.149 -23.945 16.796 1.00 37.70 118 ALA A N 1
ATOM 862 C CA . ALA A 1 118 ? -0.774 -25.311 16.509 1.00 38.76 118 ALA A CA 1
ATOM 863 C C . ALA A 1 118 ? 0.315 -25.563 17.546 1.00 40.54 118 ALA A C 1
ATOM 864 O O . ALA A 1 118 ? 1.423 -25.021 17.455 1.00 38.25 118 ALA A O 1
ATOM 866 N N . LEU A 1 119 ? -0.020 -26.367 18.548 1.00 43.75 119 LEU A N 1
ATOM 867 C CA . LEU A 1 119 ? 0.901 -26.673 19.627 1.00 47.16 119 LEU A CA 1
ATOM 868 C C . LEU A 1 119 ? 1.827 -27.831 19.277 1.00 50.02 119 LEU A C 1
ATOM 869 O O . LEU A 1 119 ? 1.419 -28.988 19.194 1.00 49.61 119 LEU A O 1
ATOM 874 N N . ASN A 1 120 ? 3.096 -27.482 19.117 1.00 54.19 120 ASN A N 1
ATOM 875 C CA . ASN A 1 120 ? 4.156 -28.396 18.721 1.00 59.01 120 ASN A CA 1
ATOM 876 C C . ASN A 1 120 ? 5.048 -28.959 19.800 1.00 63.13 120 ASN A C 1
ATOM 877 O O . ASN A 1 120 ? 4.932 -28.615 20.978 1.00 63.34 120 ASN A O 1
ATOM 882 N N . MET A 1 121 ? 5.982 -29.796 19.344 1.00 68.51 121 MET A N 1
ATOM 883 C CA . MET A 1 121 ? 6.981 -30.452 20.190 1.00 72.72 121 MET A CA 1
ATOM 884 C C . MET A 1 121 ? 6.407 -30.774 21.550 1.00 75.09 121 MET A C 1
ATOM 885 O O . MET A 1 121 ? 7.011 -30.468 22.588 1.00 74.80 121 MET A O 1
ATOM 890 N N . LEU A 1 122 ? 5.221 -31.381 21.529 1.00 76.77 122 LEU A N 1
ATOM 891 C CA . LEU A 1 122 ? 4.531 -31.757 22.752 1.00 79.27 122 LEU A CA 1
ATOM 892 C C . LEU A 1 122 ? 5.233 -32.932 23.420 1.00 81.58 122 LEU A C 1
ATOM 893 O O . LEU A 1 122 ? 5.056 -33.177 24.628 1.00 82.22 122 LEU A O 1
ATOM 898 N N . ASP A 1 123 ? 6.025 -33.666 22.642 1.00 83.81 123 ASP A N 1
ATOM 899 C CA . ASP A 1 123 ? 6.745 -34.797 23.214 1.00 86.15 123 ASP A CA 1
ATOM 900 C C . ASP A 1 123 ? 8.085 -34.289 23.756 1.00 87.13 123 ASP A C 1
ATOM 901 O O . ASP A 1 123 ? 8.527 -34.707 24.839 1.00 87.47 123 ASP A O 1
ATOM 906 N N . ILE A 1 124 ? 8.731 -33.377 23.024 1.00 88.09 124 ILE A N 1
ATOM 907 C CA . ILE A 1 124 ? 10.007 -32.848 23.498 1.00 88.92 124 ILE A CA 1
ATOM 908 C C . ILE A 1 124 ? 9.780 -32.224 24.864 1.00 89.12 124 ILE A C 1
ATOM 909 O O . ILE A 1 124 ? 10.665 -32.250 25.724 1.00 89.07 124 ILE A O 1
ATOM 914 N N . ALA A 1 125 ? 8.587 -31.664 25.055 1.00 89.34 125 ALA A N 1
ATOM 915 C CA . ALA A 1 125 ? 8.226 -31.061 26.327 1.00 89.39 125 ALA A CA 1
ATOM 916 C C . ALA A 1 125 ? 8.025 -32.183 27.351 1.00 89.48 125 ALA A C 1
ATOM 917 O O . ALA A 1 125 ? 8.839 -32.361 28.267 1.00 89.42 125 ALA A O 1
ATOM 919 N N . VAL A 1 130 ? 7.436 -31.334 30.140 1.00 74.50 130 VAL A N 1
ATOM 920 C CA . VAL A 1 130 ? 6.410 -30.651 30.914 1.00 74.19 130 VAL A CA 1
ATOM 921 C C . VAL A 1 130 ? 5.031 -30.982 30.347 1.00 74.37 130 VAL A C 1
ATOM 922 O O . VAL A 1 130 ? 4.887 -31.268 29.154 1.00 74.76 130 VAL A O 1
ATOM 926 N N . ARG A 1 131 ? 4.027 -30.959 31.220 1.00 74.53 131 ARG A N 1
ATOM 927 C CA . ARG A 1 131 ? 2.655 -31.262 30.825 1.00 74.22 131 ARG A CA 1
ATOM 928 C C . ARG A 1 131 ? 1.839 -29.968 30.767 1.00 71.82 131 ARG A C 1
ATOM 929 O O . ARG A 1 131 ? 1.868 -29.162 31.699 1.00 72.40 131 ARG A O 1
ATOM 937 N N . ILE A 1 132 ? 1.111 -29.784 29.670 1.00 68.45 132 ILE A N 1
ATOM 938 C CA . ILE A 1 132 ? 0.279 -28.601 29.442 1.00 64.53 132 ILE A CA 1
ATOM 939 C C . ILE A 1 132 ? -1.212 -28.942 29.385 1.00 62.66 132 ILE A C 1
ATOM 940 O O . ILE A 1 132 ? -1.610 -29.870 28.684 1.00 63.40 132 ILE A O 1
ATOM 945 N N . ASP A 1 133 ? -2.046 -28.194 30.100 1.00 59.83 133 ASP A N 1
ATOM 946 C CA . ASP A 1 133 ? -3.482 -28.446 30.022 1.00 56.77 133 ASP A CA 1
ATOM 947 C C . ASP A 1 133 ? -3.967 -27.651 28.800 1.00 54.61 133 ASP A C 1
ATOM 948 O O . ASP A 1 133 ? -4.301 -26.463 28.893 1.00 54.54 133 ASP A O 1
ATOM 953 N N . ILE A 1 134 ? -3.975 -28.321 27.655 1.00 52.58 134 ILE A N 1
ATOM 954 C CA . ILE A 1 134 ? -4.394 -27.722 26.392 1.00 51.15 134 ILE A CA 1
ATOM 955 C C . ILE A 1 134 ? -5.690 -26.914 26.459 1.00 51.02 134 ILE A C 1
ATOM 956 O O . I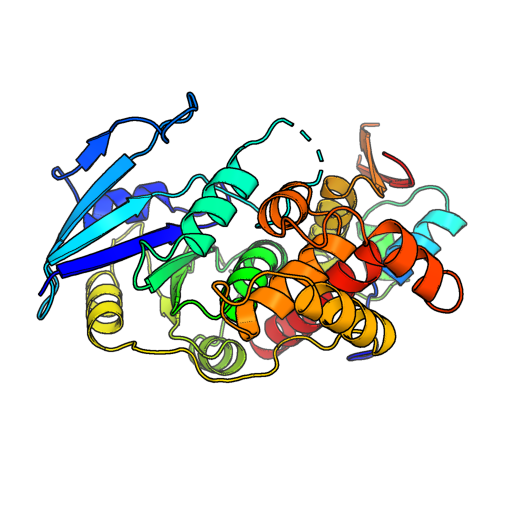LE A 1 134 ? -5.758 -25.797 25.939 1.00 50.13 134 ILE A O 1
ATOM 961 N N . ASP A 1 135 ? -6.719 -27.471 27.086 1.00 49.67 135 ASP A N 1
ATOM 962 C CA . ASP A 1 135 ? -7.992 -26.770 27.164 1.00 49.11 135 ASP A CA 1
ATOM 963 C C . ASP A 1 135 ? -7.942 -25.504 27.998 1.00 46.62 135 ASP A C 1
ATOM 964 O O . ASP A 1 135 ? -8.647 -24.547 27.696 1.00 45.97 135 ASP A O 1
ATOM 969 N N . ALA A 1 136 ? -7.118 -25.502 29.043 1.00 43.27 136 ALA A N 1
ATOM 970 C CA . ALA A 1 136 ? -6.990 -24.324 29.901 1.00 42.22 136 ALA A CA 1
ATOM 971 C C . ALA A 1 136 ? -6.272 -23.224 29.122 1.00 41.57 136 ALA A C 1
ATOM 972 O O . ALA A 1 136 ? -6.628 -22.049 29.211 1.00 39.77 136 ALA A O 1
ATOM 974 N N . LEU A 1 137 ? -5.264 -23.624 28.351 1.00 41.97 137 LEU A N 1
ATOM 975 C CA . LEU A 1 137 ? -4.483 -22.695 27.538 1.00 40.88 137 LEU A CA 1
ATOM 976 C C . LEU A 1 137 ? -5.397 -22.079 26.474 1.00 40.38 137 LEU A C 1
ATOM 977 O O . LEU A 1 137 ? -5.321 -20.884 26.186 1.00 39.46 137 LEU A O 1
ATOM 982 N N . ALA A 1 138 ? -6.275 -22.897 25.907 1.00 39.08 138 ALA A N 1
ATOM 983 C CA . ALA A 1 138 ? -7.220 -22.420 24.904 1.00 38.00 138 ALA A CA 1
ATOM 984 C C . ALA A 1 138 ? -8.126 -21.380 25.553 1.00 36.76 138 ALA A C 1
ATOM 985 O O . ALA A 1 138 ? -8.420 -20.337 24.970 1.00 37.82 138 ALA A O 1
ATOM 987 N N . ALA A 1 139 ? -8.564 -21.679 26.769 1.00 36.11 139 ALA A N 1
ATOM 988 C CA . ALA A 1 139 ? -9.437 -20.779 27.513 1.00 37.16 139 ALA A CA 1
ATOM 989 C C . ALA A 1 139 ? -8.735 -19.463 27.860 1.00 37.56 139 ALA A C 1
ATOM 990 O O . ALA A 1 139 ? -9.323 -18.388 27.742 1.00 37.16 139 ALA A O 1
ATOM 992 N N . ARG A 1 140 ? -7.475 -19.560 28.286 1.00 36.63 140 ARG A N 1
ATOM 993 C CA . ARG A 1 140 ? -6.684 -18.388 28.653 1.00 36.76 140 ARG A CA 1
ATOM 994 C C . ARG A 1 140 ? -6.391 -17.483 27.456 1.00 36.18 140 ARG A C 1
ATOM 995 O O . ARG A 1 140 ? -6.267 -16.269 27.603 1.00 34.77 140 ARG A O 1
ATOM 1003 N N . LEU A 1 141 ? -6.272 -18.082 26.273 1.00 35.97 141 LEU A N 1
ATOM 1004 C CA . LEU A 1 141 ? -5.959 -17.326 25.061 1.00 35.83 141 LEU A CA 1
ATOM 1005 C C . LEU A 1 141 ? -7.168 -16.784 24.316 1.00 35.27 141 LEU A C 1
ATOM 1006 O O . LEU A 1 141 ? -7.093 -15.715 23.708 1.00 33.98 141 LEU A O 1
ATOM 1011 N N . GLY A 1 142 ? -8.275 -17.521 24.359 1.00 34.94 142 GLY A N 1
ATOM 1012 C CA . GLY A 1 142 ? -9.465 -17.084 23.654 1.00 34.08 142 GLY A CA 1
ATOM 1013 C C . GLY A 1 142 ? -9.479 -17.605 22.227 1.00 34.31 142 GLY A C 1
ATOM 1014 O O . GLY A 1 142 ? -10.202 -17.094 21.380 1.00 33.19 142 GLY A O 1
ATOM 1015 N N . CYS A 1 143 ? -8.657 -18.612 21.949 1.00 34.79 143 CYS A N 1
ATOM 1016 C CA . CYS A 1 143 ? -8.613 -19.205 20.619 1.00 35.61 143 CYS A CA 1
ATOM 1017 C C . CYS A 1 143 ? -8.286 -20.689 20.743 1.00 36.38 143 CYS A C 1
ATOM 1018 O O . CYS A 1 143 ? -7.776 -21.139 21.774 1.00 34.99 143 CYS A O 1
ATOM 1021 N N . PRO A 1 144 ? -8.579 -21.471 19.694 1.00 38.32 144 PRO A N 1
ATOM 1022 C CA . PRO A 1 144 ? -8.320 -22.914 19.678 1.00 39.35 144 PRO A CA 1
ATOM 1023 C C . PRO A 1 144 ? -6.840 -23.249 19.805 1.00 40.82 144 PRO A C 1
ATOM 1024 O O . PRO A 1 144 ? -5.977 -22.492 19.346 1.00 42.28 144 PRO A O 1
ATOM 1028 N N . VAL A 1 145 ? -6.554 -24.388 20.423 1.00 41.36 145 VAL A N 1
ATOM 1029 C CA . VAL A 1 145 ? -5.189 -24.864 20.579 1.00 42.37 145 VAL A CA 1
ATOM 1030 C C . VAL A 1 145 ? -5.185 -26.333 20.152 1.00 43.37 145 VAL A C 1
ATOM 1031 O O . VAL A 1 145 ? -5.673 -27.209 20.873 1.00 44.78 145 VAL A O 1
ATOM 1035 N N . ILE A 1 146 ? -4.639 -26.582 18.966 1.00 44.04 146 ILE A N 1
ATOM 1036 C CA . ILE A 1 146 ? -4.582 -27.914 18.387 1.00 43.37 146 ILE A CA 1
ATOM 1037 C C . ILE A 1 146 ? -3.213 -28.568 18.577 1.00 44.85 146 ILE A C 1
ATOM 1038 O O . ILE A 1 146 ? -2.209 -28.097 18.047 1.00 44.49 146 ILE A O 1
ATOM 1043 N N . PRO A 1 147 ? -3.161 -29.680 19.329 1.00 46.37 147 PRO A N 1
ATOM 1044 C CA . PRO A 1 147 ? -1.893 -30.378 19.564 1.00 47.56 147 PRO A CA 1
ATOM 1045 C C . PRO A 1 147 ? -1.427 -31.086 18.299 1.00 49.04 147 PRO A C 1
ATOM 1046 O O . PRO A 1 147 ? -2.246 -31.609 17.546 1.00 48.30 147 PRO A O 1
ATOM 1050 N N . LEU A 1 148 ? -0.119 -31.095 18.064 1.00 52.16 148 LEU A N 1
ATOM 1051 C CA . LEU A 1 148 ? 0.444 -31.784 16.899 1.00 56.48 148 LEU A CA 1
ATOM 1052 C C . LEU A 1 148 ? 1.696 -32.548 17.324 1.00 59.08 148 LEU A C 1
ATOM 1053 O O . LEU A 1 148 ? 2.502 -32.037 18.101 1.00 58.80 148 LEU A O 1
ATOM 1058 N N . VAL A 1 149 ? 1.847 -33.771 16.835 1.00 63.09 149 VAL A N 1
ATOM 1059 C CA . VAL A 1 149 ? 3.039 -34.577 17.109 1.00 67.21 149 VAL A CA 1
ATOM 1060 C C . VAL A 1 149 ? 3.560 -34.761 15.696 1.00 69.84 149 VAL A C 1
ATOM 1061 O O . VAL A 1 149 ? 3.296 -35.764 15.014 1.00 70.11 149 VAL A O 1
ATOM 1065 N N . SER A 1 150 ? 4.273 -33.735 15.253 1.00 72.69 150 SER A N 1
ATOM 1066 C CA . SER A 1 150 ? 4.760 -33.702 13.890 1.00 75.00 150 SER A CA 1
ATOM 1067 C C . SER A 1 150 ? 5.577 -34.870 13.427 1.00 75.71 150 SER A C 1
ATOM 1068 O O . SER A 1 150 ? 5.408 -35.330 12.301 1.00 76.08 150 SER A O 1
ATOM 1071 N N . THR A 1 151 ? 6.461 -35.360 14.279 1.00 76.34 151 THR A N 1
ATOM 1072 C CA . THR A 1 151 ? 7.280 -36.477 13.877 1.00 76.35 151 THR A CA 1
ATOM 1073 C C . THR A 1 151 ? 6.341 -37.499 13.201 1.00 76.20 151 THR A C 1
ATOM 1074 O O . THR A 1 151 ? 6.702 -38.102 12.194 1.00 75.87 151 THR A O 1
ATOM 1078 N N . ARG A 1 152 ? 5.104 -37.598 13.702 1.00 76.69 152 ARG A N 1
ATOM 1079 C CA . ARG A 1 152 ? 4.083 -38.509 13.160 1.00 76.72 152 ARG A CA 1
ATOM 1080 C C . ARG A 1 152 ? 3.077 -37.784 12.244 1.00 76.81 152 ARG A C 1
ATOM 1081 O O . ARG A 1 152 ? 2.363 -38.414 11.457 1.00 77.56 152 ARG A O 1
ATOM 1083 N N . GLY A 1 153 ? 3.020 -36.459 12.348 1.00 76.60 153 GLY A N 1
ATOM 1084 C CA . GLY A 1 153 ? 2.115 -35.716 11.498 1.00 75.82 153 GLY A CA 1
ATOM 1085 C C . GLY A 1 153 ? 0.669 -35.877 11.896 1.00 75.76 153 GLY A C 1
ATOM 1086 O O . GLY A 1 153 ? -0.217 -35.809 11.037 1.00 76.12 153 GLY A O 1
ATOM 1087 N N . ARG A 1 154 ? 0.394 -36.131 13.172 1.00 75.25 154 ARG A N 1
ATOM 1088 C CA . ARG A 1 154 ? -1.008 -36.204 13.498 1.00 73.91 154 ARG A CA 1
ATOM 1089 C C . ARG A 1 154 ? -1.505 -34.858 14.008 1.00 72.95 154 ARG A C 1
ATOM 1090 O O . ARG A 1 154 ? -0.710 -33.959 14.412 1.00 72.20 154 ARG A O 1
ATOM 1098 N N . GLY A 1 155 ? -2.824 -34.712 13.875 1.00 71.05 155 GLY A N 1
ATOM 1099 C CA . GLY A 1 155 ? -3.557 -33.531 14.266 1.00 67.76 155 GLY A CA 1
ATOM 1100 C C . GLY A 1 155 ? -3.832 -32.579 13.120 1.00 65.81 155 GLY A C 1
ATOM 1101 O O . GLY A 1 155 ? -4.595 -31.610 13.263 1.00 65.71 155 GLY A O 1
ATOM 1102 N N . ILE A 1 156 ? -3.189 -32.824 11.985 1.00 63.52 156 ILE A N 1
ATOM 1103 C CA . ILE A 1 156 ? -3.373 -32.023 10.796 1.00 60.16 156 ILE A CA 1
ATOM 1104 C C . ILE A 1 156 ? -4.887 -31.944 10.510 1.00 59.35 156 ILE A C 1
ATOM 1105 O O . ILE A 1 156 ? -5.416 -30.877 10.151 1.00 58.72 156 ILE A O 1
ATOM 1110 N N . GLU A 1 157 ? -5.609 -33.048 10.700 1.00 58.05 157 GLU A N 1
ATOM 1111 C CA . GLU A 1 157 ? -7.048 -32.994 10.435 1.00 57.10 157 GLU A CA 1
ATOM 1112 C C . GLU A 1 157 ? -7.787 -32.107 11.432 1.00 55.26 157 GLU A C 1
ATOM 1113 O O . GLU A 1 157 ? -8.696 -31.364 11.048 1.00 53.38 157 GLU A O 1
ATOM 1119 N N . ALA A 1 158 ? -7.403 -32.183 12.705 1.00 53.30 158 ALA A N 1
ATOM 1120 C CA . ALA A 1 158 ? -8.041 -31.357 13.721 1.00 52.46 158 ALA A CA 1
ATOM 1121 C C . ALA A 1 158 ? -7.802 -29.892 13.357 1.00 52.13 158 ALA A C 1
ATOM 1122 O O . ALA A 1 158 ? -8.702 -29.051 13.457 1.00 50.94 158 ALA A O 1
ATOM 1124 N N . LEU A 1 159 ? -6.580 -29.611 12.913 1.00 51.24 159 LEU A N 1
ATOM 1125 C CA . LEU A 1 159 ? -6.176 -28.273 12.527 1.00 50.67 159 LEU A CA 1
ATOM 1126 C C . LEU A 1 159 ? -7.052 -27.791 11.380 1.00 51.11 159 LEU A C 1
ATOM 1127 O O . LEU A 1 159 ? -7.529 -26.657 11.389 1.00 51.11 159 LEU A O 1
ATOM 1132 N N . LYS A 1 160 ? -7.281 -28.655 10.397 1.00 51.73 160 LYS A N 1
ATOM 1133 C CA . LYS A 1 160 ? -8.122 -28.282 9.259 1.00 51.26 160 LYS A CA 1
ATOM 1134 C C . LYS A 1 160 ? -9.536 -27.982 9.726 1.00 50.96 160 LYS A C 1
ATOM 1135 O O . LYS A 1 160 ? -10.132 -26.985 9.325 1.00 50.91 160 LYS A O 1
ATOM 1141 N N . ILE A 1 161 ? -10.066 -28.855 10.575 1.00 50.35 161 ILE A N 1
ATOM 1142 C CA . ILE A 1 161 ? -11.400 -28.681 11.131 1.00 49.24 161 ILE A CA 1
ATOM 1143 C C . ILE A 1 161 ? -11.505 -27.296 11.779 1.00 49.40 161 ILE A C 1
ATOM 1144 O O . ILE A 1 161 ? -12.468 -26.561 11.549 1.00 48.46 161 ILE A O 1
ATOM 1149 N N . ALA A 1 162 ? -10.505 -26.944 12.585 1.00 48.90 162 ALA A N 1
ATOM 1150 C CA . ALA A 1 162 ? -10.479 -25.652 13.263 1.00 48.73 162 ALA A CA 1
ATOM 1151 C C . ALA A 1 162 ? -10.529 -24.503 12.252 1.00 49.69 162 ALA A C 1
ATOM 1152 O O . ALA A 1 162 ? -11.223 -23.511 12.473 1.00 49.31 162 ALA A O 1
ATOM 1154 N N . LEU A 1 163 ? -9.810 -24.640 11.141 1.00 50.29 163 LEU A N 1
ATOM 1155 C CA . LEU A 1 163 ? -9.804 -23.589 10.127 1.00 52.06 16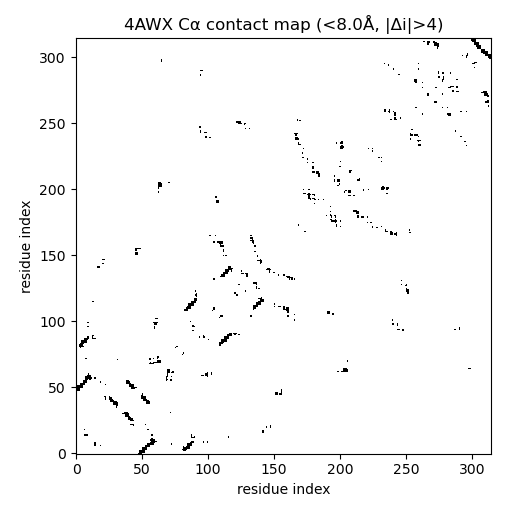3 LEU A CA 1
ATOM 1156 C C . LEU A 1 163 ? -11.207 -23.338 9.549 1.00 53.25 163 LEU A C 1
ATOM 1157 O O . LEU A 1 163 ? -11.583 -22.190 9.275 1.00 53.05 163 LEU A O 1
ATOM 1162 N N . ASP A 1 164 ? -11.983 -24.403 9.369 1.00 54.73 164 ASP A N 1
ATOM 1163 C CA . ASP A 1 164 ? -13.339 -24.268 8.835 1.00 56.92 164 ASP A CA 1
ATOM 1164 C C . ASP A 1 164 ? -14.311 -23.681 9.861 1.00 57.70 164 ASP A C 1
ATOM 1165 O O . ASP A 1 164 ? -15.219 -22.926 9.504 1.00 58.69 164 ASP A O 1
ATOM 1170 N N . ARG A 1 165 ? -14.115 -24.025 11.132 1.00 58.16 165 ARG A N 1
ATOM 1171 C CA . ARG A 1 165 ? -15.009 -23.577 12.195 1.00 59.54 165 ARG A CA 1
ATOM 1172 C C . ARG A 1 165 ? -14.700 -22.266 12.917 1.00 59.66 165 ARG A C 1
ATOM 1173 O O . ARG A 1 165 ? -15.617 -21.492 13.199 1.00 60.70 165 ARG A O 1
ATOM 1181 N N . HIS A 1 166 ? -13.430 -22.012 13.229 1.00 59.95 166 HIS A N 1
ATOM 1182 C CA . HIS A 1 166 ? -13.069 -20.788 13.948 1.00 58.93 166 HIS A CA 1
ATOM 1183 C C . HIS A 1 166 ? -13.322 -19.508 13.145 1.00 57.84 166 HIS A C 1
ATOM 1184 O O . HIS A 1 166 ? -12.809 -19.328 12.036 1.00 57.92 166 HIS A O 1
ATOM 1191 N N . GLN A 1 167 ? -14.097 -18.604 13.729 1.00 56.51 167 GLN A N 1
ATOM 1192 C CA . GLN A 1 167 ? -14.462 -17.357 13.064 1.00 55.03 167 GLN A CA 1
ATOM 1193 C C . GLN A 1 167 ? -13.888 -16.106 13.721 1.00 52.48 167 GLN A C 1
ATOM 1194 O O . GLN A 1 167 ? -13.499 -15.155 13.042 1.00 51.73 167 GLN A O 1
ATOM 1200 N N . ALA A 1 168 ? -13.864 -16.100 15.048 1.00 49.31 168 ALA A N 1
ATOM 1201 C CA . ALA A 1 168 ? -13.356 -14.955 15.788 1.00 47.38 168 ALA A CA 1
ATOM 1202 C C . ALA A 1 168 ? -12.913 -15.409 17.167 1.00 45.81 168 ALA A C 1
ATOM 1203 O O . ALA A 1 168 ? -13.518 -16.308 17.756 1.00 45.70 168 ALA A O 1
ATOM 1205 N N . ASN A 1 169 ? -11.847 -14.798 17.675 1.00 43.98 169 ASN A N 1
ATOM 1206 C CA . ASN A 1 169 ? -11.333 -15.161 18.987 1.00 42.26 169 ASN A CA 1
ATOM 1207 C C . ASN A 1 169 ? -12.227 -14.618 20.080 1.00 42.80 169 ASN A C 1
ATOM 1208 O O . ASN A 1 169 ? -12.951 -13.642 19.880 1.00 43.07 169 ASN A O 1
ATOM 1213 N N . SER A 1 170 ? -12.176 -15.266 21.237 1.00 43.20 170 SER A N 1
ATOM 1214 C CA . SER A 1 170 ? -12.936 -14.818 22.389 1.00 44.34 170 SER A CA 1
ATOM 1215 C C . SER A 1 170 ? -12.444 -13.407 22.685 1.00 45.53 170 SER A C 1
ATOM 1216 O O . SER A 1 170 ? -11.249 -13.132 22.640 1.00 43.94 170 SER A O 1
ATOM 1219 N N . ASP A 1 171 ? -13.380 -12.515 22.966 1.00 47.22 171 ASP A N 1
ATOM 1220 C CA . ASP A 1 171 ? -13.057 -11.134 23.271 1.00 48.20 171 ASP A CA 1
ATOM 1221 C C . ASP A 1 171 ? -12.611 -11.033 24.729 1.00 47.63 171 ASP A C 1
ATOM 1222 O O . ASP A 1 171 ? -13.432 -10.857 25.625 1.00 47.89 171 ASP A O 1
ATOM 1227 N N . LEU A 1 172 ? -11.304 -11.156 24.954 1.00 44.43 172 LEU A N 1
ATOM 1228 C CA . LEU A 1 172 ? -10.720 -11.093 26.294 1.00 41.33 172 LEU A CA 1
ATOM 1229 C C . LEU A 1 172 ? -9.764 -9.927 26.423 1.00 40.44 172 LEU A C 1
ATOM 1230 O O . LEU A 1 172 ? -9.143 -9.513 25.453 1.00 42.03 172 LEU A O 1
ATOM 1235 N N . GLU A 1 173 ? -9.649 -9.397 27.630 1.00 40.12 173 GLU A N 1
ATOM 1236 C CA . GLU A 1 173 ? -8.701 -8.326 27.903 1.00 39.21 173 GLU A CA 1
ATOM 1237 C C . GLU A 1 173 ? -7.530 -9.140 28.459 1.00 35.14 173 GLU A C 1
ATOM 1238 O O . GLU A 1 173 ? -7.508 -9.508 29.625 1.00 32.02 173 GLU A O 1
ATOM 1244 N N . LEU A 1 174 ? -6.570 -9.430 27.591 1.00 34.81 174 LEU A N 1
ATOM 1245 C CA . LEU A 1 174 ? -5.425 -10.256 27.938 1.00 32.82 174 LEU A CA 1
ATOM 1246 C C . LEU A 1 174 ? -4.289 -9.652 28.731 1.00 31.27 174 LEU A C 1
ATOM 1247 O O . LEU A 1 174 ? -3.670 -10.339 29.528 1.00 30.73 174 LEU A O 1
ATOM 1252 N N . VAL A 1 175 ? -3.998 -8.380 28.512 1.00 32.39 175 VAL A N 1
ATOM 1253 C CA . VAL A 1 175 ? -2.881 -7.767 29.208 1.00 32.02 175 VAL A CA 1
ATOM 1254 C C . VAL A 1 175 ? -3.276 -6.522 29.966 1.00 32.18 175 VAL A C 1
ATOM 1255 O O . VAL A 1 175 ? -4.095 -5.732 29.502 1.00 32.88 175 VAL A O 1
ATOM 1259 N N . HIS A 1 176 ? -2.682 -6.367 31.139 1.00 31.68 176 HIS A N 1
ATOM 1260 C CA . HIS A 1 176 ? -2.940 -5.226 31.994 1.00 33.70 176 HIS A CA 1
ATOM 1261 C C . HIS A 1 176 ? -1.777 -4.240 31.913 1.00 33.06 176 HIS A C 1
ATOM 1262 O O . HIS A 1 176 ? -0.691 -4.507 32.425 1.00 31.76 176 HIS A O 1
ATOM 1269 N N . TYR A 1 177 ? -2.018 -3.102 31.265 1.00 33.46 177 TYR A N 1
ATOM 1270 C CA . TYR A 1 177 ? -1.011 -2.064 31.094 1.00 35.57 177 TYR A CA 1
ATOM 1271 C C . TYR A 1 177 ? -1.280 -0.902 32.038 1.00 35.92 177 TYR A C 1
ATOM 1272 O O . TYR A 1 177 ? -2.418 -0.681 32.448 1.00 36.33 177 TYR A O 1
ATOM 1281 N N . PRO A 1 178 ? -0.229 -0.141 32.396 1.00 37.70 178 PRO A N 1
ATOM 1282 C CA . PRO A 1 178 ? -0.415 1.008 33.292 1.00 37.14 178 PRO A CA 1
ATOM 1283 C C . PRO A 1 178 ? -1.369 1.986 32.602 1.00 37.74 178 PRO A C 1
ATOM 1284 O O . PRO A 1 178 ? -1.276 2.190 31.387 1.00 35.80 178 PRO A O 1
ATOM 1288 N N . GLN A 1 179 ? -2.279 2.579 33.371 1.00 40.48 179 GLN A N 1
ATOM 1289 C CA . GLN A 1 179 ? -3.266 3.527 32.845 1.00 41.84 179 GLN A CA 1
ATOM 1290 C C . GLN A 1 179 ? -2.676 4.620 31.949 1.00 41.76 179 GLN A C 1
ATOM 1291 O O . GLN A 1 179 ? -3.235 4.955 30.904 1.00 43.26 179 GLN A O 1
ATOM 1297 N N . PRO A 1 180 ? -1.547 5.216 32.365 1.00 41.20 180 PRO A N 1
ATOM 1298 C CA . PRO A 1 180 ? -0.918 6.267 31.565 1.00 39.86 180 PRO A CA 1
ATOM 1299 C C . PRO A 1 180 ? -0.596 5.820 30.134 1.00 40.03 180 PRO A C 1
ATOM 1300 O O . PRO A 1 180 ? -0.786 6.573 29.176 1.00 39.33 180 PRO A O 1
ATOM 1304 N N . LEU A 1 181 ? -0.107 4.591 29.991 1.00 39.55 181 LEU A N 1
ATOM 1305 C CA . LEU A 1 181 ? 0.254 4.089 28.680 1.00 38.23 181 LEU A CA 1
ATOM 1306 C C . LEU A 1 181 ? -0.971 3.912 27.814 1.00 37.79 181 LEU A C 1
ATOM 1307 O O . LEU A 1 181 ? -0.944 4.229 26.630 1.00 37.66 181 LEU A O 1
ATOM 1312 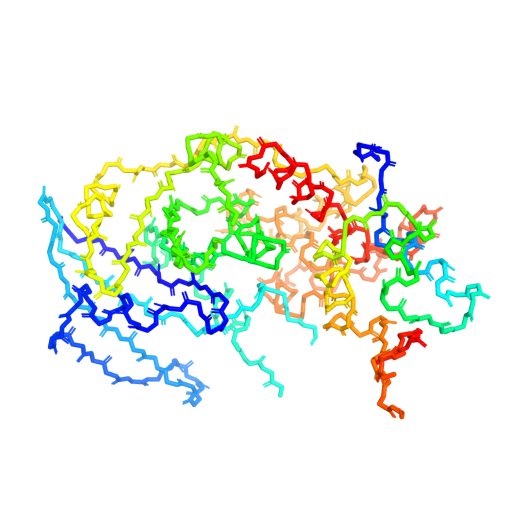N N . LEU A 1 182 ? -2.051 3.407 28.395 1.00 37.95 182 LEU A N 1
ATOM 1313 C CA . LEU A 1 182 ? -3.283 3.247 27.636 1.00 39.51 182 LEU A CA 1
ATOM 1314 C C . LEU A 1 182 ? -3.794 4.639 27.245 1.00 40.69 182 LEU A C 1
ATOM 1315 O O . LEU A 1 182 ? -4.225 4.868 26.107 1.00 40.31 182 LEU A O 1
ATOM 1320 N N . ARG A 1 183 ? -3.716 5.573 28.189 1.00 41.31 183 ARG A N 1
ATOM 1321 C CA . ARG A 1 183 ? -4.143 6.945 27.945 1.00 40.73 183 ARG A CA 1
ATOM 1322 C C . ARG A 1 183 ? -3.454 7.489 26.692 1.00 40.45 183 ARG A C 1
ATOM 1323 O O . ARG A 1 183 ? -4.107 7.891 25.735 1.00 40.27 183 ARG A O 1
ATOM 1331 N N . GLU A 1 184 ? -2.130 7.484 26.713 1.00 40.81 184 GLU A N 1
ATOM 1332 C CA . GLU A 1 184 ? -1.325 7.981 25.605 1.00 43.18 184 GLU A CA 1
ATOM 1333 C C . GLU A 1 184 ? -1.497 7.184 24.316 1.00 44.39 184 GLU A C 1
ATOM 1334 O O . GLU A 1 184 ? -1.498 7.756 23.225 1.00 45.06 184 GLU A O 1
ATOM 1340 N N . ALA A 1 185 ? -1.628 5.865 24.438 1.00 44.12 185 ALA A N 1
ATOM 1341 C CA . ALA A 1 185 ? -1.822 5.025 23.270 1.00 44.43 185 ALA A CA 1
ATOM 1342 C C . ALA A 1 185 ? -3.124 5.436 22.591 1.00 45.30 185 ALA A C 1
ATOM 1343 O O . ALA A 1 185 ? -3.202 5.454 21.361 1.00 44.55 185 ALA A O 1
ATOM 1345 N N . ASP A 1 186 ? -4.148 5.770 23.377 1.00 46.73 186 ASP A N 1
ATOM 1346 C CA . ASP A 1 186 ? -5.419 6.184 22.774 1.00 50.24 186 ASP A CA 1
ATOM 1347 C C . ASP A 1 186 ? -5.297 7.569 22.181 1.00 50.39 186 ASP A C 1
ATOM 1348 O O . ASP A 1 186 ? -5.952 7.894 21.196 1.00 51.07 186 ASP A O 1
ATOM 1353 N N . LEU A 1 187 ? -4.450 8.394 22.777 1.00 51.08 187 LEU A N 1
ATOM 1354 C CA . LEU A 1 187 ? -4.254 9.737 22.256 1.00 52.28 187 LEU A CA 1
ATOM 1355 C C . LEU A 1 187 ? -3.660 9.584 20.852 1.00 51.55 187 LEU A C 1
ATOM 1356 O O . LEU A 1 187 ? -4.087 10.249 19.908 1.00 51.20 187 LEU A O 1
ATOM 1361 N N . LEU A 1 188 ? -2.681 8.687 20.734 1.00 51.79 188 LEU A N 1
ATOM 1362 C CA . LEU A 1 188 ? -2.015 8.399 19.466 1.00 51.85 188 LEU A CA 1
ATOM 1363 C C . LEU A 1 188 ? -3.014 7.810 18.490 1.00 52.30 188 LEU A C 1
ATOM 1364 O O . LEU A 1 188 ? -3.107 8.246 17.353 1.00 53.26 188 LEU A O 1
ATOM 1369 N N . ALA A 1 189 ? -3.770 6.817 18.943 1.00 53.48 189 ALA A N 1
ATOM 1370 C CA . ALA A 1 189 ? -4.775 6.162 18.111 1.00 54.19 189 ALA A CA 1
ATOM 1371 C C . ALA A 1 189 ? -5.790 7.154 17.513 1.00 55.66 189 ALA A C 1
ATOM 1372 O O . ALA A 1 189 ? -6.367 6.903 16.451 1.00 56.37 189 ALA A O 1
ATOM 1374 N N . GLN A 1 190 ? -6.022 8.274 18.195 1.00 57.25 190 GLN A N 1
ATOM 1375 C CA . GLN A 1 190 ? -6.976 9.263 17.687 1.00 58.49 190 GLN A CA 1
ATOM 1376 C C . GLN A 1 190 ? -6.399 10.069 16.529 1.00 58.13 190 GLN A C 1
ATOM 1377 O O . GLN A 1 190 ? -7.131 10.741 15.797 1.00 56.70 190 GLN A O 1
ATOM 1383 N N . GLN A 1 191 ? -5.085 9.991 16.359 1.00 57.95 191 GLN A N 1
ATOM 1384 C CA . GLN A 1 191 ? -4.416 10.716 15.289 1.00 58.19 191 GLN A CA 1
ATOM 1385 C C . GLN A 1 191 ? -4.218 9.845 14.042 1.00 58.00 191 GLN A C 1
ATOM 1386 O O . GLN A 1 191 ? -3.756 10.335 13.009 1.00 57.76 191 GLN A O 1
ATOM 1392 N N . MET A 1 192 ? -4.544 8.561 14.139 1.00 57.92 192 MET A N 1
ATOM 1393 C CA . MET A 1 192 ? -4.351 7.649 13.013 1.00 58.02 192 MET A CA 1
ATOM 1394 C C . MET A 1 192 ? -5.577 7.660 12.120 1.00 59.28 192 MET A C 1
ATOM 1395 O O . MET A 1 192 ? -6.687 7.895 12.608 1.00 59.07 192 MET A O 1
ATOM 1400 N N . SER A 1 193 ? -5.383 7.387 10.827 1.00 59.51 193 SER A N 1
ATOM 1401 C CA . SER A 1 193 ? -6.498 7.398 9.877 1.00 59.78 193 SER A CA 1
ATOM 1402 C C . SER A 1 193 ? -7.595 6.411 10.248 1.00 59.32 193 SER A C 1
ATOM 1403 O O . SER A 1 193 ? -7.332 5.356 10.822 1.00 61.25 193 SER A O 1
ATOM 1406 N N . ALA A 1 194 ? -8.827 6.770 9.916 1.00 59.12 194 ALA A N 1
ATOM 1407 C CA . ALA A 1 194 ? -9.993 5.944 10.226 1.00 59.27 194 ALA A CA 1
ATOM 1408 C C . ALA A 1 194 ? -10.111 4.697 9.351 1.00 59.02 194 ALA A C 1
ATOM 1409 O O . ALA A 1 194 ? -11.053 3.921 9.497 1.00 59.28 194 ALA A O 1
ATOM 1411 N N . GLN A 1 195 ? -9.174 4.496 8.433 1.00 59.25 195 GLN A N 1
ATOM 1412 C CA . GLN A 1 195 ? -9.238 3.294 7.606 1.00 59.69 195 GLN A CA 1
ATOM 1413 C C . GLN A 1 195 ? -8.710 2.124 8.431 1.00 59.50 195 GLN A C 1
ATOM 1414 O O . GLN A 1 195 ? -8.952 0.962 8.103 1.00 59.49 195 GLN A O 1
ATOM 1420 N N . ILE A 1 196 ? -7.998 2.447 9.514 1.00 58.47 196 ILE A N 1
ATOM 1421 C CA . ILE A 1 196 ? -7.465 1.442 10.439 1.00 56.90 196 ILE A CA 1
ATOM 1422 C C . ILE A 1 196 ? -8.519 1.187 11.532 1.00 55.46 196 ILE A C 1
ATOM 1423 O O . ILE A 1 196 ? -8.909 2.105 12.260 1.00 54.50 196 ILE A O 1
ATOM 1428 N N . PRO A 1 197 ? -8.986 -0.067 11.663 1.00 55.14 197 PRO A N 1
ATOM 1429 C CA . PRO A 1 197 ? -9.998 -0.443 12.665 1.00 54.98 197 PRO A CA 1
ATOM 1430 C C . PRO A 1 197 ? -9.587 0.036 14.052 1.00 55.58 197 PRO A C 1
ATOM 1431 O O . PRO A 1 197 ? -8.404 0.045 14.386 1.00 56.53 197 PRO A O 1
ATOM 1435 N N . PRO A 1 198 ? -10.562 0.421 14.889 1.00 55.35 198 PRO A N 1
ATOM 1436 C CA . PRO A 1 198 ? -10.330 0.913 16.252 1.00 54.53 198 PRO A CA 1
ATOM 1437 C C . PRO A 1 198 ? -9.348 0.077 17.072 1.00 53.64 198 PRO A C 1
ATOM 1438 O O . PRO A 1 198 ? -8.367 0.591 17.617 1.00 52.13 198 PRO A O 1
ATOM 1442 N N . ARG A 1 199 ? -9.632 -1.220 17.167 1.00 52.46 199 ARG A N 1
ATOM 1443 C CA . ARG A 1 199 ? -8.802 -2.137 17.933 1.00 50.13 199 ARG A CA 1
ATOM 1444 C C . ARG A 1 199 ? -7.344 -2.144 17.458 1.00 49.45 199 ARG A C 1
ATOM 1445 O O . ARG A 1 199 ? -6.427 -2.255 18.273 1.00 47.28 199 ARG A O 1
ATOM 1453 N N . GLN A 1 200 ? -7.123 -2.029 16.153 1.00 47.89 200 GLN A N 1
ATOM 1454 C CA . GLN A 1 200 ? -5.758 -2.028 15.634 1.00 47.51 200 GLN A CA 1
ATOM 1455 C C . GLN A 1 200 ? -5.044 -0.708 15.871 1.00 47.80 200 GLN A C 1
ATOM 1456 O O . GLN A 1 200 ? -3.813 -0.681 15.973 1.00 48.42 200 GLN A O 1
ATOM 1462 N N . ARG A 1 201 ? -5.810 0.384 15.959 1.00 46.76 201 ARG A N 1
ATOM 1463 C CA . ARG A 1 201 ? -5.233 1.705 16.215 1.00 46.00 201 ARG A CA 1
ATOM 1464 C C . ARG A 1 201 ? -4.664 1.746 17.635 1.00 43.39 201 ARG A C 1
ATOM 1465 O O . ARG A 1 201 ? -3.558 2.236 17.860 1.00 43.13 201 ARG A O 1
ATOM 1473 N N . ARG A 1 202 ? -5.417 1.206 18.587 1.00 41.15 202 ARG A N 1
ATOM 1474 C CA . ARG A 1 202 ? -4.969 1.143 19.974 1.00 41.40 202 ARG A CA 1
ATOM 1475 C C . ARG A 1 202 ? -3.684 0.294 20.036 1.00 38.89 202 ARG A C 1
ATOM 1476 O O . ARG A 1 202 ? -2.715 0.664 20.697 1.00 38.63 202 ARG A O 1
ATOM 1484 N N . TRP A 1 203 ? -3.685 -0.830 19.322 1.00 36.79 203 TRP A N 1
ATOM 1485 C CA . TRP A 1 203 ? -2.543 -1.731 19.276 1.00 35.15 203 TRP A CA 1
ATOM 1486 C C . TRP A 1 203 ? -1.306 -1.036 18.709 1.00 34.18 203 TRP A C 1
ATOM 1487 O O . TRP A 1 203 ? -0.198 -1.184 19.227 1.00 31.23 203 TRP A O 1
ATOM 1498 N N . LEU A 1 204 ? -1.502 -0.299 17.620 1.00 34.28 204 LEU A N 1
ATOM 1499 C CA . LEU A 1 204 ? -0.403 0.432 16.998 1.00 34.88 204 LEU A CA 1
ATOM 1500 C C . LEU A 1 204 ? 0.155 1.476 17.967 1.00 33.42 204 LEU A C 1
ATOM 1501 O O . LEU A 1 204 ? 1.365 1.696 18.020 1.00 32.44 204 LEU A O 1
ATOM 1506 N N . GLY A 1 205 ? -0.737 2.096 18.739 1.00 32.48 205 GLY A N 1
ATOM 1507 C CA . GLY A 1 205 ? -0.320 3.096 19.708 1.00 32.42 205 GLY A CA 1
ATOM 1508 C C . GLY A 1 205 ? 0.639 2.509 20.726 1.00 33.14 205 GLY A C 1
ATOM 1509 O O . GLY A 1 205 ? 1.665 3.106 21.032 1.00 31.79 205 GLY A O 1
ATOM 1510 N N . LEU A 1 206 ? 0.303 1.328 21.245 1.00 34.30 206 LEU A N 1
ATOM 1511 C CA . LEU A 1 206 ? 1.142 0.646 22.219 1.00 34.03 206 LEU A CA 1
ATOM 1512 C C . LEU A 1 206 ? 2.449 0.176 21.584 1.00 33.94 206 LEU A C 1
ATOM 1513 O O . LEU A 1 206 ? 3.496 0.200 22.222 1.00 33.04 206 LEU A O 1
ATOM 1518 N N . GLN A 1 207 ? 2.387 -0.245 20.323 1.00 35.42 207 GLN A N 1
ATOM 1519 C CA . GLN A 1 207 ? 3.591 -0.690 19.627 1.00 37.09 207 GLN A CA 1
ATOM 1520 C C . GLN A 1 207 ? 4.554 0.490 19.467 1.00 38.28 207 GLN A C 1
ATOM 1521 O O . GLN A 1 207 ? 5.773 0.328 19.570 1.00 38.18 207 GLN A O 1
ATOM 1527 N N . MET A 1 208 ? 4.002 1.676 19.223 1.00 37.28 208 MET A N 1
ATOM 1528 C CA . MET A 1 208 ? 4.830 2.873 19.065 1.00 38.94 208 MET A CA 1
ATOM 1529 C C . MET A 1 208 ? 5.555 3.201 20.367 1.00 39.15 208 MET A C 1
ATOM 1530 O O . MET A 1 208 ? 6.747 3.519 20.361 1.00 38.02 208 MET A O 1
ATOM 1535 N N . LEU A 1 209 ? 4.823 3.128 21.478 1.00 38.27 209 LEU A N 1
ATOM 1536 C CA . LEU A 1 209 ? 5.395 3.396 22.794 1.00 38.65 209 LEU A CA 1
ATOM 1537 C C . LEU A 1 209 ? 6.420 2.322 23.144 1.00 38.18 209 LEU A C 1
ATOM 1538 O O . LEU A 1 209 ? 7.355 2.570 23.901 1.00 39.38 209 LEU A O 1
ATOM 1543 N N . GLU A 1 210 ? 6.241 1.131 22.579 1.00 38.56 210 GLU A N 1
ATOM 1544 C CA . GLU A 1 210 ? 7.143 0.015 22.832 1.00 39.84 210 GLU A CA 1
ATOM 1545 C C . GLU A 1 210 ? 8.441 0.159 22.048 1.00 40.07 210 GLU A C 1
ATOM 1546 O O . GLU A 1 210 ? 9.423 -0.527 22.336 1.00 41.88 210 GLU A O 1
ATOM 1552 N N . GLY A 1 211 ? 8.441 1.037 21.050 1.00 38.76 211 GLY A N 1
ATOM 1553 C CA . GLY A 1 211 ? 9.634 1.247 20.255 1.00 39.17 211 GLY A CA 1
ATOM 1554 C C . GLY A 1 211 ? 9.624 0.606 18.876 1.00 39.43 211 GLY A C 1
ATOM 1555 O O . GLY A 1 211 ? 10.674 0.503 18.235 1.00 38.75 211 GLY A O 1
ATOM 1556 N N . ASP A 1 212 ? 8.452 0.170 18.414 1.00 39.34 212 ASP A N 1
ATOM 1557 C CA . ASP A 1 212 ? 8.346 -0.458 17.099 1.00 40.32 212 ASP A CA 1
ATOM 1558 C C . ASP A 1 212 ? 8.520 0.605 16.007 1.00 39.59 212 ASP A C 1
ATOM 1559 O O . ASP A 1 212 ? 7.686 1.493 15.849 1.00 38.69 212 ASP A O 1
ATOM 1564 N N . ILE A 1 213 ? 9.621 0.507 15.270 1.00 38.74 213 ILE A N 1
ATOM 1565 C CA . ILE A 1 213 ? 9.926 1.446 14.204 1.00 39.56 213 ILE A CA 1
ATOM 1566 C C . ILE A 1 213 ? 8.913 1.356 13.085 1.00 40.51 213 ILE A C 1
ATOM 1567 O O . ILE A 1 213 ? 8.583 2.361 12.451 1.00 39.80 213 ILE A O 1
ATOM 1572 N N . TYR A 1 214 ? 8.414 0.151 12.842 1.00 39.09 214 TYR A N 1
ATOM 1573 C CA . TYR A 1 214 ? 7.464 -0.026 11.767 1.00 40.91 214 TYR A CA 1
ATOM 1574 C C . TYR A 1 214 ? 6.056 0.452 12.080 1.00 40.85 214 TYR A C 1
ATOM 1575 O O . TYR A 1 214 ? 5.480 1.210 11.303 1.00 40.49 214 TYR A O 1
ATOM 1584 N N . SER A 1 215 ? 5.492 0.003 13.195 1.00 41.99 215 SER A N 1
ATOM 1585 C CA . SER A 1 215 ? 4.141 0.422 13.564 1.00 43.67 215 SER A CA 1
ATOM 1586 C C . SER A 1 215 ? 4.038 1.942 13.512 1.00 44.81 215 SER A C 1
ATOM 1587 O O . SER A 1 215 ? 2.974 2.487 13.213 1.00 42.39 215 SER A O 1
ATOM 1590 N N . ARG A 1 216 ? 5.159 2.610 13.795 1.00 46.23 216 ARG A N 1
ATOM 1591 C CA . ARG A 1 216 ? 5.231 4.065 13.796 1.00 48.41 216 ARG A CA 1
ATOM 1592 C C . ARG A 1 216 ? 5.123 4.592 12.384 1.00 49.13 216 ARG A C 1
ATOM 1593 O O . ARG A 1 216 ? 4.470 5.595 12.142 1.00 50.27 216 ARG A O 1
ATOM 1601 N N . ALA A 1 217 ? 5.762 3.904 11.447 1.00 49.97 217 ALA A N 1
ATOM 1602 C CA . ALA A 1 217 ? 5.727 4.301 10.045 1.00 51.16 217 ALA A CA 1
ATOM 1603 C C . ALA A 1 217 ? 4.330 4.005 9.506 1.00 52.70 217 ALA A C 1
ATOM 1604 O O . ALA A 1 217 ? 3.752 4.780 8.732 1.00 53.76 217 ALA A O 1
ATOM 1606 N N . TYR A 1 218 ? 3.789 2.876 9.939 1.00 53.15 218 TYR A N 1
ATOM 1607 C CA . TYR A 1 218 ? 2.482 2.439 9.503 1.00 53.98 218 TYR A CA 1
ATOM 1608 C C . TYR A 1 218 ? 1.377 3.343 10.047 1.00 55.28 218 TYR A C 1
ATOM 1609 O O . TYR A 1 218 ? 0.287 3.421 9.477 1.00 54.20 218 TYR A O 1
ATOM 1618 N N . ALA A 1 219 ? 1.666 4.037 11.142 1.00 57.46 219 ALA A N 1
ATOM 1619 C CA . ALA A 1 219 ? 0.676 4.919 11.762 1.00 60.58 219 ALA A CA 1
ATOM 1620 C C . ALA A 1 219 ? 0.599 6.321 11.156 1.00 61.50 219 ALA A C 1
ATOM 1621 O O . ALA A 1 219 ? -0.172 7.150 11.626 1.00 61.27 219 ALA A O 1
ATOM 1623 N N . GLY A 1 220 ? 1.406 6.576 10.127 1.00 64.04 220 GLY A N 1
ATOM 1624 C CA . GLY A 1 220 ? 1.421 7.875 9.463 1.00 66.71 220 GLY A CA 1
ATOM 1625 C C . GLY A 1 220 ? 1.258 9.116 10.331 1.00 68.94 220 GLY A C 1
ATOM 1626 O O . GLY A 1 220 ? 2.231 9.608 10.928 1.00 68.50 220 GLY A O 1
ATOM 1627 N N . ASP A 1 221 ? 0.022 9.618 10.401 1.00 70.88 221 ASP A N 1
ATOM 1628 C CA . ASP A 1 221 ? -0.292 10.823 11.164 1.00 72.77 221 ASP A CA 1
ATOM 1629 C C . ASP A 1 221 ? -0.307 10.620 12.661 1.00 73.47 221 ASP A C 1
ATOM 1630 O O . ASP A 1 221 ? -1.338 10.769 13.325 1.00 75.06 221 ASP A O 1
ATOM 1635 N N . ALA A 1 222 ? 0.843 10.251 13.194 1.00 73.02 222 ALA A N 1
ATOM 1636 C CA . ALA A 1 222 ? 0.984 10.094 14.625 1.00 72.49 222 ALA A CA 1
ATOM 1637 C C . ALA A 1 222 ? 2.461 9.829 14.881 1.00 72.04 222 ALA A C 1
ATOM 1638 O O . ALA A 1 222 ? 2.962 10.092 15.971 1.00 71.80 222 ALA A O 1
ATOM 1640 N N . ALA A 1 223 ? 3.159 9.355 13.851 1.00 72.07 223 ALA A N 1
ATOM 1641 C CA . ALA A 1 223 ? 4.593 9.081 13.957 1.00 71.57 223 ALA A CA 1
ATOM 1642 C C . ALA A 1 223 ? 5.241 10.256 14.675 1.00 71.34 223 ALA A C 1
ATOM 1643 O O . ALA A 1 223 ? 6.021 10.082 15.623 1.00 71.36 223 ALA A O 1
ATOM 1645 N N . ASP A 1 224 ? 4.897 11.457 14.222 1.00 71.93 224 ASP A N 1
ATOM 1646 C CA . ASP A 1 224 ? 5.426 12.688 14.802 1.00 72.13 224 ASP A CA 1
ATOM 1647 C C . ASP A 1 224 ? 4.448 13.224 15.848 1.00 71.70 224 ASP A C 1
ATOM 1648 O O . ASP A 1 224 ? 3.809 14.268 15.663 1.00 72.45 224 ASP A O 1
ATOM 1653 N N . LYS A 1 225 ? 4.332 12.474 16.942 1.00 70.07 225 LYS A N 1
ATOM 1654 C CA . LYS A 1 225 ? 3.458 12.813 18.069 1.00 69.06 225 LYS A CA 1
ATOM 1655 C C . LYS A 1 225 ? 3.875 11.907 19.230 1.00 67.43 225 LYS A C 1
ATOM 1656 O O . LYS A 1 225 ? 3.343 11.984 20.341 1.00 66.56 225 LYS A O 1
ATOM 1658 N N . LEU A 1 226 ? 4.847 11.048 18.942 1.00 66.28 226 LEU A N 1
ATOM 1659 C CA . LEU A 1 226 ? 5.372 10.108 19.917 1.00 65.47 226 LEU A CA 1
ATOM 1660 C C . LEU A 1 226 ? 6.266 10.829 20.921 1.00 64.24 226 LEU A C 1
ATOM 1661 O O . LEU A 1 226 ? 6.307 10.465 22.102 1.00 63.48 226 LEU A O 1
ATOM 1666 N N . ASP A 1 227 ? 6.978 11.857 20.462 1.00 63.88 227 ASP A N 1
ATOM 1667 C CA . ASP A 1 227 ? 7.856 12.596 21.367 1.00 62.93 227 ASP A CA 1
ATOM 1668 C C . ASP A 1 227 ? 7.036 13.316 22.438 1.00 60.02 227 ASP A C 1
ATOM 1669 O O . ASP A 1 227 ? 7.454 13.409 23.600 1.00 56.77 227 ASP A O 1
ATOM 1674 N N . ILE A 1 228 ? 5.863 13.816 22.056 1.00 57.50 228 ILE A N 1
ATOM 1675 C CA . ILE A 1 228 ? 5.028 14.519 23.029 1.00 57.49 228 ILE A CA 1
ATOM 1676 C C . ILE A 1 228 ? 4.336 13.507 23.938 1.00 56.57 228 ILE A C 1
ATOM 1677 O O . ILE A 1 228 ? 3.959 13.821 25.078 1.00 56.43 228 ILE A O 1
ATOM 1682 N N . ALA A 1 229 ? 4.164 12.292 23.424 1.00 55.48 229 ALA A N 1
ATOM 1683 C CA . ALA A 1 229 ? 3.547 11.224 24.197 1.00 54.23 229 ALA A CA 1
ATOM 1684 C C . ALA A 1 229 ? 4.534 10.864 25.294 1.00 53.97 229 ALA A C 1
ATOM 1685 O O . ALA A 1 229 ? 4.165 10.780 26.464 1.00 52.93 229 ALA A O 1
ATOM 1687 N N . LEU A 1 230 ? 5.797 10.679 24.911 1.00 54.31 230 LEU A N 1
ATOM 1688 C CA . LEU A 1 230 ? 6.857 10.330 25.862 1.00 54.68 230 LEU A CA 1
ATOM 1689 C C . LEU A 1 230 ? 7.065 11.428 26.892 1.00 54.92 230 LEU A C 1
ATOM 1690 O O . LEU A 1 230 ? 7.404 11.155 28.048 1.00 54.45 230 LEU A O 1
ATOM 1695 N N . ALA A 1 231 ? 6.869 12.672 26.470 1.00 54.95 231 ALA A N 1
ATOM 1696 C CA . ALA A 1 231 ? 7.026 13.801 27.375 1.00 54.07 231 ALA A CA 1
ATOM 1697 C C . ALA A 1 231 ? 5.854 13.771 28.348 1.00 54.18 231 ALA A C 1
ATOM 1698 O O . ALA A 1 231 ? 6.029 13.998 29.544 1.00 54.46 231 ALA A O 1
ATOM 1700 N N . ASN A 1 232 ? 4.661 13.471 27.844 1.00 53.43 232 ASN A N 1
ATOM 1701 C CA . ASN A 1 232 ? 3.485 13.410 28.722 1.00 54.27 232 ASN A CA 1
ATOM 1702 C C . ASN A 1 232 ? 3.631 12.341 29.809 1.00 53.37 232 ASN A C 1
ATOM 1703 O O . ASN A 1 232 ? 2.991 12.424 30.858 1.00 53.80 232 ASN A O 1
ATOM 1708 N N . LEU A 1 233 ? 4.464 11.336 29.550 1.00 52.52 233 LEU A N 1
ATOM 1709 C CA . LEU A 1 233 ? 4.700 10.252 30.513 1.00 53.00 233 LEU A CA 1
ATOM 1710 C C . LEU A 1 233 ? 5.944 10.512 31.368 1.00 53.94 233 LEU A C 1
ATOM 1711 O O . LEU A 1 233 ? 6.148 9.869 32.404 1.00 52.28 233 LEU A O 1
ATOM 1716 N N . SER A 1 234 ? 6.777 11.451 30.914 1.00 54.97 234 SER A N 1
ATOM 1717 C CA . SER A 1 234 ? 8.016 11.822 31.604 1.00 56.36 234 SER A CA 1
ATOM 1718 C C . SER A 1 234 ? 7.676 12.169 33.051 1.00 57.51 234 SER A C 1
ATOM 1719 O O . SER A 1 234 ? 8.521 12.139 33.954 1.00 56.97 234 SER A O 1
ATOM 1722 N N . ASP A 1 235 ? 6.400 12.486 33.236 1.00 58.10 235 ASP A N 1
ATOM 1723 C CA . ASP A 1 235 ? 5.822 12.869 34.506 1.00 58.92 235 ASP A CA 1
ATOM 1724 C C . ASP A 1 235 ? 5.472 11.646 35.355 1.00 58.71 235 ASP A C 1
ATOM 1725 O O . ASP A 1 235 ? 5.518 11.708 36.585 1.00 58.18 235 ASP A O 1
ATOM 1730 N N . GLU A 1 236 ? 5.141 10.534 34.690 1.00 57.35 236 GLU A N 1
ATOM 1731 C CA . GLU A 1 236 ? 4.708 9.311 35.376 1.00 55.57 236 GLU A CA 1
ATOM 1732 C C . GLU A 1 236 ? 5.513 8.028 35.174 1.00 54.10 236 GLU A C 1
ATOM 1733 O O . GLU A 1 236 ? 5.853 7.333 36.138 1.00 53.25 236 GLU A O 1
ATOM 1739 N N . ILE A 1 237 ? 5.764 7.681 33.915 1.00 53.50 237 ILE A N 1
ATOM 1740 C CA . ILE A 1 237 ? 6.498 6.460 33.604 1.00 52.15 237 ILE A CA 1
ATOM 1741 C C . ILE A 1 237 ? 7.887 6.764 33.072 1.00 52.50 237 ILE A C 1
ATOM 1742 O O . ILE A 1 237 ? 8.054 7.571 32.149 1.00 52.76 237 ILE A O 1
ATOM 1747 N N . ASP A 1 238 ? 8.882 6.092 33.650 1.00 53.00 238 ASP A N 1
ATOM 1748 C CA . ASP A 1 238 ? 10.254 6.289 33.226 1.00 53.19 238 ASP A CA 1
ATOM 1749 C C . ASP A 1 238 ? 10.588 5.629 31.886 1.00 52.80 238 ASP A C 1
ATOM 1750 O O . ASP A 1 238 ? 11.023 6.316 30.959 1.00 52.31 238 ASP A O 1
ATOM 1755 N N . ASP A 1 239 ? 10.373 4.322 31.754 1.00 49.34 239 ASP A N 1
ATOM 1756 C CA . ASP A 1 239 ? 10.684 3.653 30.494 1.00 47.05 239 ASP A CA 1
ATOM 1757 C C . ASP A 1 239 ? 9.418 2.988 29.942 1.00 45.17 239 ASP A C 1
ATOM 1758 O O . ASP A 1 239 ? 9.100 1.826 30.229 1.00 43.17 239 ASP A O 1
ATOM 1763 N N . PRO A 1 240 ? 8.654 3.746 29.151 1.00 43.40 240 PRO A N 1
ATOM 1764 C CA . PRO A 1 240 ? 7.416 3.263 28.542 1.00 42.58 240 PRO A CA 1
ATOM 1765 C C . PRO A 1 240 ? 7.530 1.868 27.918 1.00 40.42 240 PRO A C 1
ATOM 1766 O O . PRO A 1 240 ? 6.767 0.969 28.259 1.00 40.12 240 PRO A O 1
ATOM 1770 N N . ALA A 1 241 ? 8.489 1.705 27.015 1.00 36.68 241 ALA A N 1
ATOM 1771 C CA . ALA A 1 241 ? 8.693 0.442 26.321 1.00 36.72 241 ALA A CA 1
ATOM 1772 C C . ALA A 1 241 ? 8.908 -0.749 27.244 1.00 37.55 241 ALA A C 1
ATOM 1773 O O . ALA A 1 241 ? 8.363 -1.831 27.005 1.00 38.33 241 ALA A O 1
ATOM 1775 N N . LEU A 1 242 ? 9.703 -0.557 28.293 1.00 36.73 242 LEU A N 1
ATOM 1776 C CA . LEU A 1 242 ? 9.973 -1.625 29.229 1.00 35.99 242 LEU A CA 1
ATOM 1777 C C . LEU A 1 242 ? 8.695 -2.001 29.960 1.00 35.85 242 LEU A C 1
ATOM 1778 O O . LEU A 1 242 ? 8.496 -3.151 30.330 1.00 37.36 242 LEU A O 1
ATOM 1783 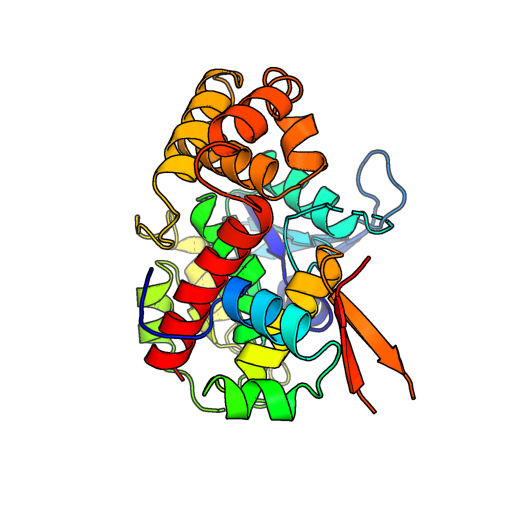N N . HIS A 1 243 ? 7.822 -1.030 30.168 1.00 34.00 243 HIS A N 1
ATOM 1784 C CA . HIS A 1 243 ? 6.573 -1.295 30.855 1.00 34.87 243 HIS A CA 1
ATOM 1785 C C . HIS A 1 243 ? 5.599 -2.115 30.010 1.00 33.40 243 HIS A C 1
ATOM 1786 O O . HIS A 1 243 ? 4.893 -2.978 30.523 1.00 31.16 243 HIS A O 1
ATOM 1793 N N . ILE A 1 244 ? 5.563 -1.846 28.713 1.00 34.01 244 ILE A N 1
ATOM 1794 C CA . ILE A 1 244 ? 4.677 -2.573 27.822 1.00 33.18 244 ILE A CA 1
ATOM 1795 C C . ILE A 1 244 ? 5.116 -4.034 27.696 1.00 33.00 244 ILE A C 1
ATOM 1796 O O . ILE A 1 244 ? 4.283 -4.936 27.766 1.00 32.55 244 ILE A O 1
ATOM 1801 N N . ALA A 1 245 ? 6.419 -4.259 27.538 1.00 31.33 245 ALA A N 1
ATOM 1802 C CA . ALA A 1 245 ? 6.954 -5.609 27.416 1.00 32.22 245 ALA A CA 1
ATOM 1803 C C . ALA A 1 245 ? 6.761 -6.345 28.738 1.00 33.10 245 ALA A C 1
ATOM 1804 O O . ALA A 1 245 ? 6.391 -7.523 28.764 1.00 32.71 245 ALA A O 1
ATOM 1806 N N . ASP A 1 246 ? 7.010 -5.636 29.836 1.00 32.91 246 ASP A N 1
ATOM 1807 C CA . ASP A 1 246 ? 6.841 -6.195 31.166 1.00 33.58 246 ASP A CA 1
ATOM 1808 C C . ASP A 1 246 ? 5.392 -6.606 31.406 1.00 34.30 246 ASP A C 1
ATOM 1809 O O . ASP A 1 246 ? 5.129 -7.667 31.972 1.00 33.89 246 ASP A O 1
ATOM 1814 N N . ALA A 1 247 ? 4.456 -5.748 31.009 1.00 31.78 247 ALA A N 1
ATOM 1815 C CA . ALA A 1 247 ? 3.040 -6.038 31.197 1.00 31.55 247 ALA A CA 1
ATOM 1816 C C . ALA A 1 247 ? 2.687 -7.342 30.502 1.00 30.63 247 ALA A C 1
ATOM 1817 O O . ALA A 1 247 ? 1.985 -8.169 31.062 1.00 28.86 247 ALA A O 1
ATOM 1819 N N . ARG A 1 248 ? 3.181 -7.520 29.279 1.00 29.73 248 ARG A N 1
ATOM 1820 C CA . ARG A 1 248 ? 2.917 -8.740 28.521 1.00 30.83 248 ARG A CA 1
ATOM 1821 C C . ARG A 1 248 ? 3.537 -9.973 29.184 1.00 29.89 248 ARG A C 1
ATOM 1822 O O . ARG A 1 248 ? 2.924 -11.037 29.212 1.00 25.71 248 ARG A O 1
ATOM 1830 N N . TYR A 1 249 ? 4.751 -9.839 29.710 1.00 30.80 249 TYR A N 1
ATOM 1831 C CA . TYR A 1 249 ? 5.364 -10.971 30.381 1.00 31.90 249 TYR A CA 1
ATOM 1832 C C . TYR A 1 249 ? 4.655 -11.317 31.693 1.00 33.49 249 TYR A C 1
ATOM 1833 O O . TYR A 1 249 ? 4.792 -12.424 32.201 1.00 34.31 249 TYR A O 1
ATOM 1842 N N . GLN A 1 250 ? 3.879 -10.376 32.225 1.00 32.93 250 GLN A N 1
ATOM 1843 C CA . GLN A 1 250 ? 3.118 -10.630 33.445 1.00 34.78 250 GLN A CA 1
ATOM 1844 C C . GLN A 1 250 ? 2.060 -11.676 33.137 1.00 32.01 250 GLN A C 1
ATOM 1845 O O . GLN A 1 250 ? 1.913 -12.647 33.870 1.00 31.85 250 GLN A O 1
ATOM 1851 N N . THR A 1 251 ? 1.311 -11.483 32.056 1.00 32.64 251 THR A N 1
ATOM 1852 C CA . THR A 1 251 ? 0.286 -12.464 31.735 1.00 34.90 251 THR A CA 1
ATOM 1853 C C . THR A 1 251 ? 0.888 -13.756 31.182 1.00 33.16 251 THR A C 1
ATOM 1854 O O . THR A 1 251 ? 0.306 -14.818 31.360 1.00 33.26 251 THR A O 1
ATOM 1858 N N . ILE A 1 252 ? 2.061 -13.682 30.553 1.00 33.48 252 ILE A N 1
ATOM 1859 C CA . ILE A 1 252 ? 2.716 -14.895 30.050 1.00 32.11 252 ILE A CA 1
ATOM 1860 C C . ILE A 1 252 ? 3.013 -15.769 31.266 1.00 32.53 252 ILE A C 1
ATOM 1861 O O . ILE A 1 252 ? 2.801 -16.985 31.248 1.00 32.89 252 ILE A O 1
ATOM 1866 N N . ALA A 1 253 ? 3.512 -15.129 32.320 1.00 31.92 253 ALA A N 1
ATOM 1867 C CA . ALA A 1 253 ? 3.828 -15.829 33.552 1.00 33.04 253 ALA A CA 1
ATOM 1868 C C . ALA A 1 253 ? 2.553 -16.417 34.150 1.00 33.71 253 ALA A C 1
ATOM 1869 O O . ALA A 1 253 ? 2.540 -17.581 34.545 1.00 32.71 253 ALA A O 1
ATOM 1871 N N . ALA A 1 254 ? 1.484 -15.622 34.196 1.00 32.52 254 ALA A N 1
ATOM 1872 C CA . ALA A 1 254 ? 0.214 -16.090 34.748 1.00 32.64 254 ALA A CA 1
ATOM 1873 C C . ALA A 1 254 ? -0.295 -17.304 33.971 1.00 33.14 254 ALA A C 1
ATOM 1874 O O . ALA A 1 254 ? -0.674 -18.314 34.560 1.00 33.31 254 ALA A O 1
ATOM 1876 N N . ILE A 1 255 ? -0.298 -17.194 32.646 1.00 33.14 255 ILE A N 1
ATOM 1877 C CA . ILE A 1 255 ? -0.746 -18.275 31.775 1.00 33.57 255 ILE A CA 1
ATOM 1878 C C . ILE A 1 255 ? 0.114 -19.527 31.942 1.00 35.97 255 ILE A C 1
ATOM 1879 O O . ILE A 1 255 ? -0.417 -20.610 32.132 1.00 35.06 255 ILE A O 1
ATOM 1884 N N . CYS A 1 256 ? 1.439 -19.372 31.870 1.00 38.47 256 CYS A N 1
ATOM 1885 C CA . CYS A 1 256 ? 2.348 -20.503 32.018 1.00 39.91 256 CYS A CA 1
ATOM 1886 C C . CYS A 1 256 ? 2.131 -21.203 33.350 1.00 41.91 256 CYS A C 1
ATOM 1887 O O . CYS A 1 256 ? 2.173 -22.430 33.435 1.00 41.78 256 CYS A O 1
ATOM 1890 N N . ASP A 1 257 ? 1.908 -20.416 34.391 1.00 43.53 257 ASP A N 1
ATOM 1891 C CA . ASP A 1 257 ? 1.685 -20.959 35.725 1.00 46.03 257 ASP A CA 1
ATOM 1892 C C . ASP A 1 257 ? 0.380 -21.740 35.767 1.00 46.50 257 ASP A C 1
ATOM 1893 O O . ASP A 1 257 ? 0.334 -22.854 36.275 1.00 47.42 257 ASP A O 1
ATOM 1898 N N . ALA A 1 258 ? -0.673 -21.167 35.200 1.00 45.08 258 ALA A N 1
ATOM 1899 C CA . ALA A 1 258 ? -1.977 -21.812 35.211 1.00 46.02 258 ALA A CA 1
ATOM 1900 C C . ALA A 1 258 ? -2.109 -23.072 34.352 1.00 46.08 258 ALA A C 1
ATOM 1901 O O . ALA A 1 258 ? -2.954 -23.918 34.634 1.00 46.70 258 ALA A O 1
ATOM 1903 N N . VAL A 1 259 ? -1.282 -23.216 33.320 1.00 46.05 259 VAL A N 1
ATOM 1904 C CA . VAL A 1 259 ? -1.411 -24.366 32.426 1.00 46.84 259 VAL A CA 1
ATOM 1905 C C . VAL A 1 259 ? -0.279 -25.391 32.417 1.00 49.67 259 VAL A C 1
ATOM 1906 O O . VAL A 1 259 ? -0.414 -26.464 31.804 1.00 50.97 259 VAL A O 1
ATOM 1910 N N . SER A 1 260 ? 0.828 -25.080 33.078 1.00 51.67 260 SER A N 1
ATOM 1911 C CA . SER A 1 260 ? 1.962 -25.995 33.074 1.00 55.79 260 SER A CA 1
ATOM 1912 C C . SER A 1 260 ? 2.342 -26.500 34.453 1.00 57.85 260 SER A C 1
ATOM 1913 O O . SER A 1 260 ? 1.642 -26.150 35.430 1.00 60.12 260 SER A O 1
ATOM 1916 N N . PRO B 2 1 ? -0.045 -3.488 38.406 1.00 50.43 -3 PRO B N 1
ATOM 1917 C CA . PRO B 2 1 ? 0.828 -4.613 38.846 1.00 52.94 -3 PRO B CA 1
ATOM 1918 C C . PRO B 2 1 ? 0.060 -5.921 38.986 1.00 54.48 -3 PRO B C 1
ATOM 1919 O O . PRO B 2 1 ? -0.590 -6.170 40.001 1.00 55.80 -3 PRO B O 1
ATOM 1923 N N . LEU B 2 2 ? 0.126 -6.755 37.963 1.00 56.49 -2 LEU B N 1
ATOM 1924 C CA . LEU B 2 2 ? -0.560 -8.036 37.990 1.00 59.78 -2 LEU B CA 1
ATOM 1925 C C . LEU B 2 2 ? 0.312 -8.945 38.829 1.00 63.13 -2 LEU B C 1
ATOM 1926 O O . LEU B 2 2 ? 1.544 -8.927 38.694 1.00 65.45 -2 LEU B O 1
ATOM 1931 N N . GLY B 2 3 ? -0.281 -9.733 39.708 1.00 66.07 -1 GLY B N 1
ATOM 1932 C CA . GLY B 2 3 ? 0.557 -10.634 40.472 1.00 70.04 -1 GLY B CA 1
ATOM 1933 C C . GLY B 2 3 ? 1.538 -10.000 41.426 1.00 72.49 -1 GLY B C 1
ATOM 1934 O O . GLY B 2 3 ? 1.487 -8.789 41.739 1.00 73.17 -1 GLY B O 1
ATOM 1935 N N . SER B 2 4 ? 2.443 -10.804 41.941 1.00 75.50 0 SER B N 1
ATOM 1936 C CA . SER B 2 4 ? 3.398 -10.292 42.895 1.00 78.59 0 SER B CA 1
ATOM 1937 C C . SER B 2 4 ? 4.766 -10.805 42.532 1.00 80.32 0 SER B C 1
ATOM 1938 O O . SER B 2 4 ? 5.649 -11.121 43.374 1.00 81.11 0 SER B O 1
ATOM 1941 N N . MET B 2 5 ? 5.032 -10.785 41.241 1.00 82.19 1 MET B N 1
ATOM 1942 C CA . MET B 2 5 ? 6.232 -11.359 40.762 1.00 82.55 1 MET B CA 1
ATOM 1943 C C . MET B 2 5 ? 7.179 -10.596 39.851 1.00 80.92 1 MET B C 1
ATOM 1944 O O . MET B 2 5 ? 7.108 -9.361 39.707 1.00 82.17 1 MET B O 1
ATOM 1949 N N . ALA B 2 6 ? 8.075 -11.341 39.235 1.00 77.09 2 ALA B N 1
ATOM 1950 C CA . ALA B 2 6 ? 9.098 -10.748 38.427 1.00 74.47 2 ALA B CA 1
ATOM 1951 C C . ALA B 2 6 ? 8.683 -9.581 37.541 1.00 71.55 2 ALA B C 1
ATOM 1952 O O . ALA B 2 6 ? 7.724 -9.650 36.758 1.00 71.92 2 ALA B O 1
ATOM 1954 N N . SER B 2 7 ? 9.301 -8.426 37.686 1.00 68.87 3 SER B N 1
ATOM 1955 C CA . SER B 2 7 ? 8.895 -7.393 36.782 1.00 64.67 3 SER B CA 1
ATOM 1956 C C . SER B 2 7 ? 10.115 -7.171 35.901 1.00 62.33 3 SER B C 1
ATOM 1957 O O . SER B 2 7 ? 11.240 -7.270 36.387 1.00 61.01 3 SER B O 1
ATOM 1960 N N . LEU B 2 8 ? 9.923 -6.947 34.602 1.00 58.64 4 LEU B N 1
ATOM 1961 C CA . LEU B 2 8 ? 11.080 -6.692 33.767 1.00 55.64 4 LEU B CA 1
ATOM 1962 C C . LEU B 2 8 ? 11.798 -5.532 34.432 1.00 54.50 4 LEU B C 1
ATOM 1963 O O . LEU B 2 8 ? 13.027 -5.434 34.376 1.00 54.56 4 LEU B O 1
ATOM 1968 N N . MET B 2 9 ? 11.029 -4.644 35.057 1.00 52.95 5 MET B N 1
ATOM 1969 C CA . MET B 2 9 ? 11.629 -3.504 35.739 1.00 53.46 5 MET B CA 1
ATOM 1970 C C . MET B 2 9 ? 12.486 -4.014 36.891 1.00 53.20 5 MET B C 1
ATOM 1971 O O . MET B 2 9 ? 13.607 -3.542 37.108 1.00 54.28 5 MET B O 1
ATOM 1976 N N . GLU B 2 10 ? 11.938 -4.977 37.624 1.00 51.85 6 GLU B N 1
ATOM 1977 C CA . GLU B 2 10 ? 12.632 -5.575 38.751 1.00 51.84 6 GLU B CA 1
ATOM 1978 C C . GLU B 2 10 ? 13.985 -6.117 38.277 1.00 50.84 6 GLU B C 1
ATOM 1979 O O . GLU B 2 10 ? 15.009 -5.893 38.925 1.00 51.18 6 GLU B O 1
ATOM 1985 N N . VAL B 2 11 ? 13.983 -6.826 37.153 1.00 48.81 7 VAL B N 1
ATOM 1986 C CA . VAL B 2 11 ? 15.211 -7.382 36.594 1.00 47.57 7 VAL B CA 1
ATOM 1987 C C . VAL B 2 11 ? 16.167 -6.221 36.287 1.00 48.54 7 VAL B C 1
ATOM 1988 O O . VAL B 2 11 ? 17.350 -6.268 36.631 1.00 48.99 7 VAL B O 1
ATOM 1992 N N . ARG B 2 12 ? 15.643 -5.166 35.664 1.00 47.13 8 ARG B N 1
ATOM 1993 C CA . ARG B 2 12 ? 16.457 -3.999 35.332 1.00 46.74 8 ARG B CA 1
ATOM 1994 C C . ARG B 2 12 ? 17.095 -3.406 36.581 1.00 47.47 8 ARG B C 1
ATOM 1995 O O . ARG B 2 12 ? 18.321 -3.265 36.656 1.00 45.85 8 ARG B O 1
ATOM 2003 N N . ASP B 2 13 ? 16.246 -3.047 37.546 1.00 48.49 9 ASP B N 1
ATOM 2004 C CA . ASP B 2 13 ? 16.690 -2.458 38.805 1.00 48.54 9 ASP B CA 1
ATOM 2005 C C . ASP B 2 13 ? 17.764 -3.308 39.458 1.00 46.77 9 ASP B C 1
ATOM 2006 O O . ASP B 2 13 ? 18.828 -2.805 39.828 1.00 46.01 9 ASP B O 1
ATOM 2011 N N . MET B 2 14 ? 17.477 -4.596 39.597 1.00 45.32 10 MET B N 1
ATOM 2012 C CA . MET B 2 14 ? 18.420 -5.535 40.187 1.00 45.61 10 MET B CA 1
ATOM 2013 C C . MET B 2 14 ? 19.795 -5.427 39.509 1.00 45.46 10 MET B C 1
ATOM 2014 O O . MET B 2 14 ? 20.814 -5.266 40.175 1.00 44.89 10 MET B O 1
ATOM 2019 N N . LEU B 2 15 ? 19.813 -5.523 38.182 1.00 43.95 11 LEU B N 1
ATOM 2020 C CA . LEU B 2 15 ? 21.057 -5.421 37.424 1.00 43.13 11 LEU B CA 1
ATOM 2021 C C . LEU B 2 15 ? 21.700 -4.047 37.588 1.00 44.01 11 LEU B C 1
ATOM 2022 O O . LEU B 2 15 ? 22.923 -3.923 37.546 1.00 43.60 11 LEU B O 1
ATOM 2027 N N . ALA B 2 16 ? 20.879 -3.012 37.747 1.00 44.15 12 ALA B N 1
ATOM 2028 C CA . ALA B 2 16 ? 21.398 -1.654 37.898 1.00 46.56 12 ALA B CA 1
ATOM 2029 C C . ALA B 2 16 ? 22.172 -1.574 39.203 1.00 48.94 12 ALA B C 1
ATOM 2030 O O . ALA B 2 16 ? 23.178 -0.871 39.312 1.00 48.62 12 ALA B O 1
ATOM 2032 N N . LEU B 2 17 ? 21.688 -2.325 40.183 1.00 50.19 13 LEU B N 1
ATOM 2033 C CA . LEU B 2 17 ? 22.288 -2.364 41.503 1.00 51.61 13 LEU B CA 1
ATOM 2034 C C . LEU B 2 17 ? 23.522 -3.254 41.599 1.00 51.17 13 LEU B C 1
ATOM 2035 O O . LEU B 2 17 ? 24.533 -2.840 42.173 1.00 50.38 13 LEU B O 1
ATOM 2040 N N . GLN B 2 18 ? 23.428 -4.469 41.057 1.00 49.36 14 GLN B N 1
ATOM 2041 C CA . GLN B 2 18 ? 24.541 -5.414 41.109 1.00 48.74 14 GLN B CA 1
ATOM 2042 C C . GLN B 2 18 ? 25.552 -5.314 39.965 1.00 47.63 14 GLN B C 1
ATOM 2043 O O . GLN B 2 18 ? 26.597 -5.969 40.005 1.00 48.05 14 GLN B O 1
ATOM 2049 N N . GLY B 2 19 ? 25.252 -4.500 38.956 1.00 45.67 15 GLY B N 1
ATOM 2050 C CA . GLY B 2 19 ? 26.167 -4.354 37.837 1.00 43.71 15 GLY B CA 1
ATOM 2051 C C . GLY B 2 19 ? 26.067 -5.509 36.855 1.00 43.87 15 GLY B C 1
ATOM 2052 O O . GLY B 2 19 ? 25.823 -5.304 35.660 1.00 42.69 15 GLY B O 1
ATOM 2053 N N . ARG B 2 20 ? 26.276 -6.726 37.345 1.00 42.53 16 ARG B N 1
ATOM 2054 C CA . ARG B 2 20 ? 26.166 -7.903 36.500 1.00 43.71 16 ARG B CA 1
ATOM 2055 C C . ARG B 2 20 ? 25.812 -9.100 37.368 1.00 44.68 16 ARG B C 1
ATOM 2056 O O . ARG B 2 20 ? 26.188 -9.165 38.537 1.00 46.09 16 ARG B O 1
ATOM 2064 N N . MET B 2 21 ? 25.087 -10.047 36.783 1.00 45.93 17 MET B N 1
ATOM 2065 C CA . MET B 2 21 ? 24.612 -11.231 37.489 1.00 46.64 17 MET B CA 1
ATOM 2066 C C . MET B 2 21 ? 24.410 -12.402 36.525 1.00 47.41 17 MET B C 1
ATOM 2067 O O . MET B 2 21 ? 24.180 -12.195 35.338 1.00 46.15 17 MET B O 1
ATOM 2072 N N . GLU B 2 22 ? 24.488 -13.626 37.050 1.00 49.54 18 GLU B N 1
ATOM 2073 C CA . GLU B 2 22 ? 24.241 -14.834 36.258 1.00 52.13 18 GLU B CA 1
ATOM 2074 C C . GLU B 2 22 ? 22.731 -14.971 36.267 1.00 52.32 18 GLU B C 1
ATOM 2075 O O . GLU B 2 22 ? 22.094 -14.600 37.249 1.00 51.91 18 GLU B O 1
ATOM 2081 N N . ALA B 2 23 ? 22.159 -15.539 35.213 1.00 52.59 19 ALA B N 1
ATOM 2082 C CA . ALA B 2 23 ? 20.711 -15.707 35.153 1.00 53.39 19 ALA B CA 1
ATOM 2083 C C . ALA B 2 23 ? 20.173 -16.521 36.332 1.00 53.61 19 ALA B C 1
ATOM 2084 O O . ALA B 2 23 ? 19.065 -16.258 36.806 1.00 53.64 19 ALA B O 1
ATOM 2086 N N . LYS B 2 24 ? 20.950 -17.497 36.807 1.00 54.00 20 LYS B N 1
ATOM 2087 C CA . LYS B 2 24 ? 20.533 -18.337 37.935 1.00 55.16 20 LYS B CA 1
ATOM 2088 C C . LYS B 2 24 ? 20.404 -17.493 39.201 1.00 54.36 20 LYS B C 1
ATOM 2089 O O . LYS B 2 24 ? 19.495 -17.695 40.011 1.00 53.90 20 LYS B O 1
ATOM 2095 N N . GLN B 2 25 ? 21.324 -16.547 39.365 1.00 54.94 21 GLN B N 1
ATOM 2096 C CA . GLN B 2 25 ? 21.313 -15.654 40.522 1.00 54.80 21 GLN B CA 1
ATOM 2097 C C . GLN B 2 25 ? 20.018 -14.842 40.504 1.00 53.80 21 GLN B C 1
ATOM 2098 O O . GLN B 2 25 ? 19.365 -14.668 41.531 1.00 53.13 21 GLN B O 1
ATOM 2104 N N . LEU B 2 26 ? 19.654 -14.344 39.328 1.00 53.31 22 LEU B N 1
ATOM 2105 C CA . LEU B 2 26 ? 18.424 -13.570 39.178 1.00 53.20 22 LEU B CA 1
ATOM 2106 C C . LEU B 2 26 ? 17.214 -14.422 39.536 1.00 52.21 22 LEU B C 1
ATOM 2107 O O . LEU B 2 26 ? 16.333 -13.984 40.270 1.00 51.81 22 LEU B O 1
ATOM 2112 N N . SER B 2 27 ? 17.182 -15.648 39.027 1.00 52.50 23 SER B N 1
ATOM 2113 C CA . SER B 2 27 ? 16.079 -16.564 39.297 1.00 53.14 23 SER B CA 1
ATOM 2114 C C . SER B 2 27 ? 15.901 -16.848 40.788 1.00 53.34 23 SER B C 1
ATOM 2115 O O . SER B 2 27 ? 14.781 -17.085 41.246 1.00 53.32 23 SER B O 1
ATOM 2118 N N . ALA B 2 28 ? 16.994 -16.832 41.546 1.00 54.19 24 ALA B N 1
ATOM 2119 C CA . ALA B 2 28 ? 16.928 -17.097 42.989 1.00 54.34 24 ALA B CA 1
ATOM 2120 C C . ALA B 2 28 ? 16.618 -15.821 43.751 1.00 54.62 24 ALA B C 1
ATOM 2121 O O . ALA B 2 28 ? 15.664 -15.751 44.532 1.00 55.45 24 ALA B O 1
ATOM 2123 N N . ARG B 2 29 ? 17.436 -14.805 43.519 1.00 55.64 25 ARG B N 1
ATOM 2124 C CA . ARG B 2 29 ? 17.252 -13.527 44.189 1.00 56.68 25 ARG B CA 1
ATOM 2125 C C . ARG B 2 29 ? 15.877 -12.908 43.948 1.00 56.48 25 ARG B C 1
ATOM 2126 O O . ARG B 2 29 ? 15.367 -12.179 44.804 1.00 56.75 25 ARG B O 1
ATOM 2134 N N . LEU B 2 30 ? 15.280 -13.189 42.791 1.00 55.09 26 LEU B N 1
ATOM 2135 C CA . LEU B 2 30 ? 13.973 -12.631 42.461 1.00 55.15 26 LEU B CA 1
ATOM 2136 C C . LEU B 2 30 ? 12.846 -13.635 42.643 1.00 55.15 26 LEU B C 1
ATOM 2137 O O . LEU B 2 30 ? 11.670 -13.302 42.452 1.00 55.86 26 LEU B O 1
ATOM 2142 N N . GLN B 2 31 ? 13.194 -14.862 43.007 1.00 54.23 27 GLN B N 1
ATOM 2143 C CA . GLN B 2 31 ? 12.176 -15.883 43.227 1.00 54.01 27 GLN B CA 1
ATOM 2144 C C . GLN B 2 31 ? 11.272 -16.042 42.016 1.00 51.77 27 GLN B C 1
ATOM 2145 O O . GLN B 2 31 ? 10.055 -15.993 42.135 1.00 51.30 27 GLN B O 1
ATOM 2151 N N . THR B 2 32 ? 11.878 -16.219 40.852 1.00 50.21 28 THR B N 1
ATOM 2152 C CA . THR B 2 32 ? 11.129 -16.407 39.621 1.00 49.02 28 THR B CA 1
ATOM 2153 C C . THR B 2 32 ? 11.775 -17.565 38.884 1.00 49.10 28 THR B C 1
ATOM 2154 O O . THR B 2 32 ? 13.001 -17.657 38.822 1.00 50.18 28 THR B O 1
ATOM 2158 N N . PRO B 2 33 ? 10.954 -18.480 38.343 1.00 48.45 29 PRO B N 1
ATOM 2159 C CA . PRO B 2 33 ? 11.400 -19.664 37.597 1.00 48.55 29 PRO B CA 1
ATOM 2160 C C . PRO B 2 33 ? 12.417 -19.299 36.519 1.00 48.81 29 PRO B C 1
ATOM 2161 O O . PRO B 2 33 ? 12.264 -18.292 35.835 1.00 48.02 29 PRO B O 1
ATOM 2165 N N . GLN B 2 34 ? 13.448 -20.129 36.370 1.00 49.44 30 GLN B N 1
ATOM 2166 C CA . GLN B 2 34 ? 14.519 -19.894 35.396 1.00 49.06 30 GLN B CA 1
ATOM 2167 C C . GLN B 2 34 ? 14.088 -19.657 33.936 1.00 47.99 30 GLN B C 1
ATOM 2168 O O . GLN B 2 34 ? 14.607 -18.758 33.278 1.00 46.97 30 GLN B O 1
ATOM 2174 N N . PRO B 2 35 ? 13.148 -20.459 33.406 1.00 46.29 31 PRO B N 1
ATOM 2175 C CA . PRO B 2 35 ? 12.727 -20.245 32.016 1.00 45.66 31 PRO B CA 1
ATOM 2176 C C . PRO B 2 35 ? 12.100 -18.870 31.813 1.00 43.79 31 PRO B C 1
ATOM 2177 O O . PRO B 2 35 ? 12.253 -18.256 30.754 1.00 42.46 31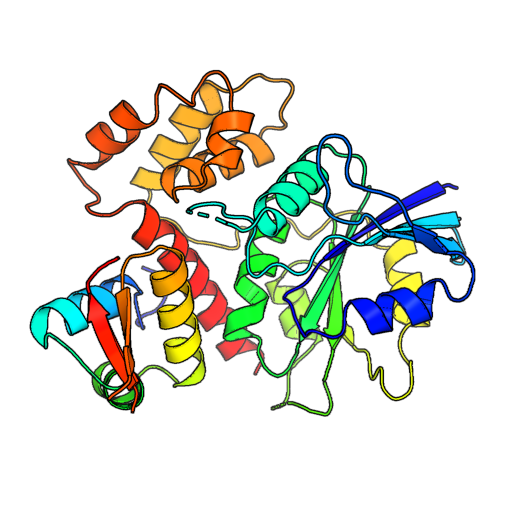 PRO B O 1
ATOM 2181 N N . LEU B 2 36 ? 11.388 -18.400 32.832 1.00 41.61 32 LEU B N 1
ATOM 2182 C CA . LEU B 2 36 ? 10.755 -17.092 32.777 1.00 41.22 32 LEU B CA 1
ATOM 2183 C C . LEU B 2 36 ? 11.867 -16.049 32.720 1.00 40.52 32 LEU B C 1
ATOM 2184 O O . LEU B 2 36 ? 11.820 -15.106 31.931 1.00 39.27 32 LEU B O 1
ATOM 2189 N N . ILE B 2 37 ? 12.868 -16.238 33.574 1.00 40.47 33 ILE B N 1
ATOM 2190 C CA . ILE B 2 37 ? 14.004 -15.334 33.635 1.00 39.23 33 ILE B CA 1
ATOM 2191 C C . ILE B 2 37 ? 14.758 -15.278 32.318 1.00 38.18 33 ILE B C 1
ATOM 2192 O O . ILE B 2 37 ? 15.073 -14.194 31.823 1.00 38.65 33 ILE B O 1
ATOM 2197 N N . ASP B 2 38 ? 15.043 -16.448 31.758 1.00 36.51 34 ASP B N 1
ATOM 2198 C CA . ASP B 2 38 ? 15.756 -16.540 30.498 1.00 37.62 34 ASP B CA 1
ATOM 2199 C C . ASP B 2 38 ? 15.030 -15.790 29.392 1.00 37.37 34 ASP B C 1
ATOM 2200 O O . ASP B 2 38 ? 15.654 -15.045 28.633 1.00 38.21 34 ASP B O 1
ATOM 2205 N N . ALA B 2 39 ? 13.716 -15.984 29.306 1.00 35.89 35 ALA B N 1
ATOM 2206 C CA . ALA B 2 39 ? 12.902 -15.324 28.292 1.00 33.87 35 ALA B CA 1
ATOM 2207 C C . ALA B 2 39 ? 12.843 -13.810 28.488 1.00 33.36 35 ALA B C 1
ATOM 2208 O O . ALA B 2 39 ? 12.838 -13.052 27.522 1.00 32.51 35 ALA B O 1
ATOM 2210 N N . MET B 2 40 ? 12.796 -13.376 29.743 1.00 33.98 36 MET B N 1
ATOM 2211 C CA . MET B 2 40 ? 12.745 -11.954 30.048 1.00 35.46 36 MET B CA 1
ATOM 2212 C C . MET B 2 40 ? 14.051 -11.271 29.643 1.00 35.37 36 MET B C 1
ATOM 2213 O O . MET B 2 40 ? 14.033 -10.171 29.097 1.00 35.33 36 MET B O 1
ATOM 2218 N N . LEU B 2 41 ? 15.180 -11.929 29.905 1.00 35.97 37 LEU B N 1
ATOM 2219 C CA . LEU B 2 41 ? 16.486 -11.380 29.543 1.00 36.13 37 LEU B CA 1
ATOM 2220 C C . LEU B 2 41 ? 16.597 -11.203 28.035 1.00 36.37 37 LEU B C 1
ATOM 2221 O O . LEU B 2 41 ? 16.966 -10.131 27.551 1.00 39.02 37 LEU B O 1
ATOM 2226 N N . GLU B 2 42 ? 16.282 -12.254 27.292 1.00 34.24 38 GLU B N 1
ATOM 2227 C CA . GLU B 2 42 ? 16.344 -12.185 25.841 1.00 35.90 38 GLU B CA 1
ATOM 2228 C C . GLU B 2 42 ? 15.484 -11.050 25.290 1.00 35.06 38 GLU B C 1
ATOM 2229 O O . GLU B 2 42 ? 15.891 -10.351 24.365 1.00 36.86 38 GLU B O 1
ATOM 2235 N N . ARG B 2 43 ? 14.300 -10.871 25.860 1.00 32.86 39 ARG B N 1
ATOM 2236 C CA . ARG B 2 43 ? 13.400 -9.816 25.420 1.00 31.74 39 ARG B CA 1
ATOM 2237 C C . ARG B 2 43 ? 14.055 -8.453 25.633 1.00 30.55 39 ARG B C 1
ATOM 2238 O O . ARG B 2 43 ? 14.074 -7.610 24.731 1.00 30.94 39 ARG B O 1
ATOM 2246 N N . MET B 2 44 ? 14.583 -8.242 26.834 1.00 29.65 40 MET B N 1
ATOM 2247 C CA . MET B 2 44 ? 15.248 -6.986 27.152 1.00 32.62 40 MET B CA 1
ATOM 2248 C C . MET B 2 44 ? 16.478 -6.823 26.261 1.00 33.36 40 MET B C 1
ATOM 2249 O O . MET B 2 44 ? 16.841 -5.709 25.888 1.00 34.28 40 MET B O 1
ATOM 2254 N N . GLU B 2 45 ? 17.112 -7.940 25.921 1.00 33.71 41 GLU B N 1
ATOM 2255 C CA . GLU B 2 45 ? 18.283 -7.897 25.062 1.00 36.78 41 GLU B CA 1
ATOM 2256 C C . GLU B 2 45 ? 17.869 -7.395 23.681 1.00 37.56 41 GLU B C 1
ATOM 2257 O O . GLU B 2 45 ? 18.456 -6.442 23.159 1.00 36.28 41 GLU B O 1
ATOM 2263 N N . ALA B 2 46 ? 16.856 -8.035 23.103 1.00 37.38 42 ALA B N 1
ATOM 2264 C CA . ALA B 2 46 ? 16.354 -7.651 21.789 1.00 37.28 42 ALA B CA 1
ATOM 2265 C C . ALA B 2 46 ? 15.977 -6.169 21.775 1.00 37.19 42 ALA B C 1
ATOM 2266 O O . ALA B 2 46 ? 16.127 -5.496 20.763 1.00 37.74 42 ALA B O 1
ATOM 2268 N N . MET B 2 47 ? 15.497 -5.664 22.906 1.00 37.89 43 MET B N 1
ATOM 2269 C CA . MET B 2 47 ? 15.121 -4.262 22.999 1.00 40.55 43 MET B CA 1
ATOM 2270 C C . MET B 2 47 ? 16.369 -3.381 23.126 1.00 41.70 43 MET B C 1
ATOM 2271 O O . MET B 2 47 ? 16.313 -2.168 22.928 1.00 41.63 43 MET B O 1
ATOM 2276 N N . GLY B 2 48 ? 17.498 -4.015 23.442 1.00 42.65 44 GLY B N 1
ATOM 2277 C CA . GLY B 2 48 ? 18.759 -3.305 23.566 1.00 42.97 44 GLY B CA 1
ATOM 2278 C C . GLY B 2 48 ? 18.940 -2.673 24.925 1.00 44.67 44 GLY B C 1
ATOM 2279 O O . GLY B 2 48 ? 19.712 -1.726 25.083 1.00 46.41 44 GLY B O 1
ATOM 2280 N N . LYS B 2 49 ? 18.217 -3.213 25.904 1.00 45.00 45 LYS B N 1
ATOM 2281 C CA . LYS B 2 49 ? 18.246 -2.726 27.279 1.00 44.62 45 LYS B CA 1
ATOM 2282 C C . LYS B 2 49 ? 19.371 -3.373 28.084 1.00 44.88 45 LYS B C 1
ATOM 2283 O O . LYS B 2 49 ? 20.040 -2.697 28.866 1.00 45.41 45 LYS B O 1
ATOM 2289 N N . VAL B 2 50 ? 19.548 -4.685 27.913 1.00 44.65 46 VAL B N 1
ATOM 2290 C CA . VAL B 2 50 ? 20.617 -5.420 28.588 1.00 45.37 46 VAL B CA 1
ATOM 2291 C C . VAL B 2 50 ? 21.576 -6.016 27.557 1.00 45.62 46 VAL B C 1
ATOM 2292 O O . VAL B 2 50 ? 21.289 -6.053 26.360 1.00 45.43 46 VAL B O 1
ATOM 2296 N N . VAL B 2 51 ? 22.722 -6.477 28.034 1.00 46.61 47 VAL B N 1
ATOM 2297 C CA . VAL B 2 51 ? 23.722 -7.066 27.166 1.00 46.59 47 VAL B CA 1
ATOM 2298 C C . VAL B 2 51 ? 24.218 -8.366 27.797 1.00 47.57 47 VAL B C 1
ATOM 2299 O O . VAL B 2 51 ? 24.335 -8.475 29.027 1.00 47.75 47 VAL B O 1
ATOM 2303 N N . ARG B 2 52 ? 24.444 -9.362 26.947 1.00 49.19 48 ARG B N 1
ATOM 2304 C CA . ARG B 2 52 ? 24.950 -10.657 27.368 1.00 52.37 48 ARG B CA 1
ATOM 2305 C C . ARG B 2 52 ? 26.464 -10.590 27.160 1.00 56.01 48 ARG B C 1
ATOM 2306 O O . ARG B 2 52 ? 26.962 -10.005 26.182 1.00 54.67 48 ARG B O 1
ATOM 2314 N N . ILE B 2 53 ? 27.146 -11.189 28.138 1.00 59.60 49 ILE B N 1
ATOM 2315 C CA . ILE B 2 53 ? 28.590 -11.250 28.306 1.00 64.39 49 ILE B CA 1
ATOM 2316 C C . ILE B 2 53 ? 29.087 -12.699 28.281 1.00 68.05 49 ILE B C 1
ATOM 2317 O O . ILE B 2 53 ? 28.513 -13.593 28.923 1.00 67.99 49 ILE B O 1
ATOM 2322 N N . SER B 2 54 ? 30.169 -12.849 27.523 1.00 73.09 50 SER B N 1
ATOM 2323 C CA . SER B 2 54 ? 30.955 -14.038 27.190 1.00 78.38 50 SER B CA 1
ATOM 2324 C C . SER B 2 54 ? 32.261 -14.014 28.022 1.00 80.67 50 SER B C 1
ATOM 2325 O O . SER B 2 54 ? 33.149 -13.198 27.757 1.00 80.68 50 SER B O 1
ATOM 2328 N N . GLU B 2 55 ? 32.432 -14.870 29.027 1.00 82.82 51 GLU B N 1
ATOM 2329 C CA . GLU B 2 55 ? 33.693 -14.728 29.764 1.00 85.25 51 GLU B CA 1
ATOM 2330 C C . GLU B 2 55 ? 34.389 -16.010 30.172 1.00 85.22 51 GLU B C 1
ATOM 2331 O O . GLU B 2 55 ? 33.810 -16.875 30.794 1.00 85.33 51 GLU B O 1
ATOM 2337 N N . GLN B 2 77 ? 29.977 -17.698 32.786 1.00 88.82 73 GLN B N 1
ATOM 2338 C CA . GLN B 2 77 ? 29.630 -18.071 31.420 1.00 88.89 73 GLN B CA 1
ATOM 2339 C C . GLN B 2 77 ? 28.771 -16.957 30.812 1.00 87.30 73 GLN B C 1
ATOM 2340 O O . GLN B 2 77 ? 29.060 -16.388 29.739 1.00 88.77 73 GLN B O 1
ATOM 2346 N N . GLU B 2 78 ? 27.692 -16.742 31.538 1.00 84.10 74 GLU B N 1
ATOM 2347 C CA . GLU B 2 78 ? 26.706 -15.769 31.186 1.00 80.19 74 GLU B CA 1
ATOM 2348 C C . GLU B 2 78 ? 26.708 -14.671 32.221 1.00 75.64 74 GLU B C 1
ATOM 2349 O O . GLU B 2 78 ? 26.527 -14.886 33.424 1.00 75.55 74 GLU B O 1
ATOM 2355 N N . TRP B 2 79 ? 27.057 -13.502 31.737 1.00 70.98 75 TRP B N 1
ATOM 2356 C CA . TRP B 2 79 ? 26.948 -12.372 32.588 1.00 66.31 75 TRP B CA 1
ATOM 2357 C C . TRP B 2 79 ? 25.940 -11.512 31.860 1.00 61.63 75 TRP B C 1
ATOM 2358 O O . TRP B 2 79 ? 25.900 -11.434 30.619 1.00 61.08 75 TRP B O 1
ATOM 2369 N N . TRP B 2 80 ? 25.039 -10.981 32.668 1.00 55.47 76 TRP B N 1
ATOM 2370 C CA . TRP B 2 80 ? 24.048 -10.077 32.148 1.00 49.64 76 TRP B CA 1
ATOM 2371 C C . TRP B 2 80 ? 24.232 -8.782 32.890 1.00 47.98 76 TRP B C 1
ATOM 2372 O O . TRP B 2 80 ? 24.430 -8.739 34.108 1.00 46.49 76 TRP B O 1
ATOM 2383 N N . ALA B 2 81 ? 24.164 -7.720 32.112 1.00 48.25 77 ALA B N 1
ATOM 2384 C CA . ALA B 2 81 ? 24.309 -6.372 32.613 1.00 49.31 77 ALA B CA 1
ATOM 2385 C C . ALA B 2 81 ? 23.496 -5.467 31.708 1.00 50.71 77 ALA B C 1
ATOM 2386 O O . ALA B 2 81 ? 22.931 -5.916 30.699 1.00 51.01 77 ALA B O 1
ATOM 2388 N N . LEU B 2 82 ? 23.457 -4.191 32.074 1.00 52.05 78 LEU B N 1
ATOM 2389 C CA . LEU B 2 82 ? 22.756 -3.138 31.370 1.00 53.88 78 LEU B CA 1
ATOM 2390 C C . LEU B 2 82 ? 23.573 -2.349 30.365 1.00 56.65 78 LEU B C 1
ATOM 2391 O O . LEU B 2 82 ? 24.714 -1.920 30.671 1.00 56.98 78 LEU B O 1
ATOM 2396 N N . ARG B 2 83 ? 23.007 -2.172 29.200 1.00 60.44 79 ARG B N 1
ATOM 2397 C CA . ARG B 2 83 ? 23.289 -1.442 27.969 1.00 65.25 79 ARG B CA 1
ATOM 2398 C C . ARG B 2 83 ? 23.349 -2.135 26.645 1.00 67.90 79 ARG B C 1
ATOM 2399 O O . ARG B 2 83 ? 23.318 -3.397 26.567 1.00 70.02 79 ARG B O 1
ATOM 2407 N N . LEU B 2 84 ? 23.131 -1.333 25.616 1.00 69.40 80 LEU B N 1
ATOM 2408 C CA . LEU B 2 84 ? 22.824 -1.656 24.211 1.00 70.95 80 LEU B CA 1
ATOM 2409 C C . LEU B 2 84 ? 23.101 -2.969 23.464 1.00 71.45 80 LEU B C 1
ATOM 2410 O O . LEU B 2 84 ? 23.158 -4.030 24.115 1.00 73.75 80 LEU B O 1
#

Foldseek 3Di:
DAAEEEEEWAPPQCRVLLVCLAAPPFKDWDADPPDDHIKMWGWHDFPVYTYIYTYQDHDQALFPLVDCRSVRVVVVLQVCPHQAYEYEGEPACLLRTCRRVVLSLLLWRAYAYEYDPCVVHPAFPQVLLCVLRQHHYFYADSVVGPRSNVVSVRVVPTRTGHDDPQWDADPLQLVLLVVLLVQADPVRPSSNSSSLSLSVLLNRPNSLVVRPRRVVVVVVSVVSCVVPDDRSNVRSSVRSSVSSVVSVVVTD/DPDDFDDLVNVQVVQVVVVKDDLVCCCVVRVHDSVVSVVSQVVCVVVQQWDWDVVPTIIHGGD

Sequence (315 aa):
QKLTVGLIGNPNSGKTTLFNQLTGARQRVGNWAGVTVERKEGIFATTDHQVTLVDLPGTYSLTTITSLDEQIACHYILSGDADMLINVVDASNLERNLYLTLQLLELGIPCVVALNMLDIAVRIDIDALAARLGCPVIPLVSTRGRGIEALKIALDRHQANSDLELVHYPQPLLREADLLAQQMSAQIPPRQRRWLGLQMLEGDIYSRAYAGDAADKLDIALANLSDEIDDPALHIADARYQTIAAICDAVSPLGSMASLMEVRDMLALQGRMEAKQLSARLQTPQPLIDAMLERMEAMGKVVRISEQEWWALRL

Secondary structure (DSSP, 8-state):
-EEEEEEEE-TTSSHHHHHHHHHTT-EEEEE-TTSSSEEEEEEEE-SS-EEEEEE----S-S------HHHHHHHHHHHT--SEEEEEEEGGGHHHHHHHHHHHHHHT--EEEEEE-TTT-----HHHHHHHHTS-EEE-BTTTTBTHHHHHHHHHH--S----------HHHHHHHHHHHTTS-TTS-HHHHHHHHHHHHHT-HHHHHHT-TTGGGHHHHHHHHTTT-S-HHHHHHHHHHHHHHHHHHHH-/--TTS--HHHHHHHHHHHS-B-HHHHHHHTT--HHHHHHHHHHHHHHTSEEEEE--EEEEE--

CATH classification: 3.40.50.300 (+1 more: 1.10.287.1770)

Radius of gyration: 19.61 Å; Cα contacts (8 Å, |Δi|>4): 564; chains: 2; bounding box: 49×53×49 Å

InterPro domains:
  IPR015102 Transcriptional regulator HTH-type, FeoC [PF09012] (3-68)
  IPR02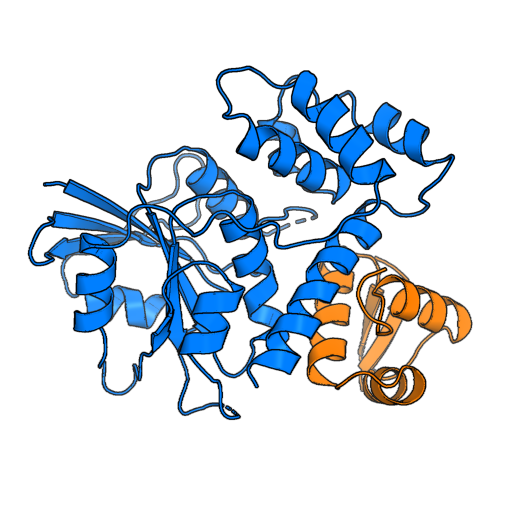3732 Probable [Fe-S]-dependent transcriptional repressor [MF_01586] (1-79)
  IPR036388 Winged helix-like DNA-binding domain superfamily [G3DSA:1.10.10.10] (1-79)
  IPR036390 Winged helix DNA-binding domain superfamily [SSF46785] (1-76)

Nearest PDB structures (foldseek):
  7wqu-assembly1_A  TM=9.903E-01  e=4.895E-46  Klebsiella pneumoniae
  2wib-assembly1_A  TM=9.722E-01  e=5.693E-44  Klebsiella pneumoniae
  2wia-assembly1_A  TM=9.499E-01  e=3.595E-43  Klebsiella pneumoniae
  2wic-assembly1_A  TM=9.487E-01  e=9.923E-39  Klebsiella pneumoniae
  3k53-assembly1_B  TM=8.707E-01  e=3.267E-23  Pyrococcus furiosus

Solvent-accessible surface area: 14339 Å² total; per-residue (Å²): 151,141,19,28,0,0,0,0,0,4,42,145,2,21,18,70,63,0,0,70,64,10,11,46,104,140,58,126,91,30,82,26,104,83,57,132,35,105,38,35,34,2,41,14,68,16,115,95,47,74,0,28,0,1,17,0,22,17,2,89,1,0,5,18,98,180,66,64,37,32,55,15,0,0,93,11,3,11,63,57,81,8,78,6,0,0,2,1,2,12,1,36,57,7,40,97,6,2,2,1,2,0,0,0,6,26,3,29,17,29,2,0,3,0,1,4,52,42,125,131,31,99,214,12,80,41,114,28,2,23,72,96,2,5,6,35,8,23,58,1,60,23,145,79,25,122,6,21,91,35,0,37,67,11,3,22,182,27,153,73,29,68,130,70,160,30,9,101,9,39,125,25,0,35,97,3,0,53,72,4,6,137,84,12,66,100,171,21,67,96,107,38,49,84,6,0,0,8,0,2,5,1,29,2,101,30,0,75,70,70,3,42,107,2,24,128,16,16,102,102,3,72,61,64,0,94,131,79,19,107,28,14,14,1,24,0,0,9,4,1,8,20,8,0,9,32,4,12,118,52,5,69,156,74,56,121,101,9,13,0,31,82,0,55,67,25,1,62,149,93,43,114,2,54,8,134,56,0,20,49,133,35,152,6,86,60,70,15,0,56,5,3,0,47,18,0,54,56,15,19,37,0,55,119,26,104,151,166,52,65,10,14,63,128,150

Organism: Klebsiella variicola (strain 342) (NCBI:txid507522)